Protein AF-A0A226D6B5-F1 (afdb_monomer_lite)

Foldseek 3Di:
DDDDPVNVVVVVVVVVVVVPPDPDDDPPCCVVVVVVCVVVVVVVVVVVVVVVVVVLVVLLVVLLVVLVVCLCCVCVVPVVDVLSVVVVVCVVVVDDDDPVVVVVSVVVSVVVSVVSNVVSNVVSCVLVVLVVLLVVLVVVVVVVLPDDQPSVVVNVCSLVVNLVVLVVVLVVLVVVLVVCVVPDDPVCSVVSVVVSVVSVVVSVVVVVVVVVSVVVVVVSVVVLVVVLVVDPPVPVSVVRVVNNPPPPPPPPPPPDDDDDDDDDD

Secondary structure (DSSP, 8-state):
----HHHHHHHHHHHHHHHTS--------HHHHHHHHHHHHHHHHHHHHHHHHHHHHHHHHHHHHHHHHHIIIIIIIT--SHHHHHHHHHHHTT----HHHHHHHHHHHHHHHHHHHHHHHHHHHHHHHHHHHHHHHHHHHHH-TTS-SSHHHHHHHHHHHHHHHHHHHHHHHHHHHHHTTTTS-TTTTTHHHHHHHHHHHHHHHHHHHHHHHHHHHHHHHHHHHHHHHH-S-HHHHHHHHHHTS--------------------

Organism: Folsomia candida (NCBI:txid158441)

Structure (mmCIF, N/CA/C/O backbone):
data_AF-A0A226D6B5-F1
#
_entry.id   AF-A0A226D6B5-F1
#
loop_
_atom_site.group_PDB
_atom_site.id
_atom_site.type_symbol
_atom_site.label_atom_id
_atom_site.label_alt_id
_atom_site.label_comp_id
_atom_site.label_asym_id
_atom_site.label_entity_id
_atom_site.label_seq_id
_atom_site.pdbx_PDB_ins_code
_atom_site.Cartn_x
_atom_site.Cartn_y
_atom_site.Cartn_z
_atom_site.occupancy
_atom_site.B_iso_or_equiv
_atom_site.auth_seq_id
_atom_site.auth_comp_id
_atom_site.auth_asym_id
_atom_site.auth_atom_id
_atom_site.pdbx_PDB_model_num
ATOM 1 N N . MET A 1 1 ? 28.171 37.855 -28.791 1.00 45.25 1 MET A N 1
ATOM 2 C CA . MET A 1 1 ? 28.821 36.546 -28.560 1.00 45.25 1 MET A CA 1
ATOM 3 C C . MET A 1 1 ? 29.666 36.237 -29.780 1.00 45.25 1 MET A C 1
ATOM 5 O O . MET A 1 1 ? 29.113 36.121 -30.864 1.00 45.25 1 MET A O 1
ATOM 9 N N . VAL A 1 2 ? 30.991 36.227 -29.630 1.00 53.06 2 VAL A N 1
ATOM 10 C CA . VAL A 1 2 ? 31.923 35.984 -30.740 1.00 53.06 2 VAL A CA 1
ATOM 11 C C . VAL A 1 2 ? 32.105 34.475 -30.868 1.00 53.06 2 VAL A C 1
ATOM 13 O O . VAL A 1 2 ? 32.608 33.835 -29.947 1.00 53.06 2 VAL A O 1
ATOM 16 N N . VAL A 1 3 ? 31.633 33.902 -31.974 1.00 57.44 3 VAL A N 1
ATOM 17 C CA . VAL A 1 3 ? 31.801 32.476 -32.278 1.00 57.44 3 VAL A CA 1
ATOM 18 C C . VAL A 1 3 ? 33.263 32.247 -32.648 1.00 57.44 3 VAL A C 1
ATOM 20 O O . VAL A 1 3 ? 33.768 32.852 -33.592 1.00 57.44 3 VAL A O 1
ATOM 23 N N . THR A 1 4 ? 33.965 31.416 -31.880 1.00 77.31 4 THR A N 1
ATOM 24 C CA . THR A 1 4 ? 35.391 31.161 -32.099 1.00 77.31 4 THR A CA 1
ATOM 25 C C . THR A 1 4 ? 35.608 30.207 -33.281 1.00 77.31 4 THR A C 1
ATOM 27 O O . THR A 1 4 ? 34.785 29.317 -33.515 1.00 77.31 4 THR A O 1
ATOM 30 N N . PRO A 1 5 ? 36.736 30.318 -34.009 1.00 74.69 5 PRO A N 1
ATOM 31 C CA . PRO A 1 5 ? 37.072 29.423 -35.127 1.00 74.69 5 PRO A CA 1
ATOM 32 C C . PRO A 1 5 ? 37.088 27.932 -34.745 1.00 74.69 5 PRO A C 1
ATOM 34 O O . PRO A 1 5 ? 36.862 27.062 -35.582 1.00 74.69 5 PRO A O 1
ATOM 37 N N . LEU A 1 6 ? 37.314 27.628 -33.462 1.00 73.00 6 LEU A N 1
ATOM 38 C CA . LEU A 1 6 ? 37.275 26.270 -32.919 1.00 73.00 6 LEU A CA 1
ATOM 39 C C . LEU A 1 6 ? 35.861 25.660 -32.950 1.00 73.00 6 LEU A C 1
ATOM 41 O O . LEU A 1 6 ? 35.712 24.453 -33.117 1.00 73.00 6 LEU A O 1
ATOM 45 N N . MET A 1 7 ? 34.830 26.496 -32.811 1.00 78.69 7 MET A N 1
ATOM 46 C CA . MET A 1 7 ? 33.431 26.071 -32.789 1.00 78.69 7 MET A CA 1
ATOM 47 C C . MET A 1 7 ? 32.933 25.710 -34.194 1.00 78.69 7 MET A C 1
ATOM 49 O O . MET A 1 7 ? 32.249 24.709 -34.365 1.00 78.69 7 MET A O 1
ATOM 53 N N . TRP A 1 8 ? 33.355 26.463 -35.214 1.00 79.00 8 TRP A N 1
ATOM 54 C CA . TRP A 1 8 ? 33.089 26.122 -36.616 1.00 79.00 8 TRP A CA 1
ATOM 55 C C . TRP A 1 8 ? 33.749 24.802 -37.011 1.00 79.00 8 TRP A C 1
ATOM 57 O O . TRP A 1 8 ? 33.103 23.935 -37.591 1.00 79.00 8 TRP A O 1
ATOM 67 N N . LYS A 1 9 ? 34.994 24.583 -36.574 1.00 80.25 9 LYS A N 1
ATOM 68 C CA . LYS A 1 9 ? 35.711 23.335 -36.850 1.00 80.25 9 LYS A CA 1
ATOM 69 C C . LYS A 1 9 ? 35.081 22.111 -36.171 1.00 80.25 9 LYS A C 1
ATOM 71 O O . LYS A 1 9 ? 35.199 21.011 -36.702 1.00 80.25 9 LYS A O 1
ATOM 76 N N . SER A 1 10 ? 34.399 22.274 -35.030 1.00 71.00 10 SER A N 1
ATOM 77 C CA . SER A 1 10 ? 33.640 21.173 -34.416 1.00 71.00 10 SER A CA 1
ATOM 78 C C . SER A 1 10 ? 32.307 20.918 -35.126 1.00 71.00 10 SER A C 1
ATOM 80 O O . SER A 1 10 ? 31.884 19.767 -35.221 1.00 71.00 10 SER A O 1
ATOM 82 N N . MET A 1 11 ? 31.685 21.961 -35.680 1.00 74.44 11 MET A N 1
ATOM 83 C CA . MET A 1 11 ? 30.440 21.859 -36.442 1.00 74.44 11 MET A CA 1
ATOM 84 C C . MET A 1 11 ? 30.660 21.186 -37.807 1.00 74.44 11 MET A C 1
ATOM 86 O O . MET A 1 11 ? 29.874 20.323 -38.201 1.00 74.44 11 MET A O 1
ATOM 90 N N . ASP A 1 12 ? 31.778 21.478 -38.475 1.00 79.56 12 ASP A N 1
ATOM 91 C CA . ASP A 1 12 ? 32.185 20.801 -39.715 1.00 79.56 12 ASP A CA 1
ATOM 92 C C . ASP A 1 12 ? 32.585 19.338 -39.472 1.00 79.56 12 ASP A C 1
ATOM 94 O O . ASP A 1 12 ? 32.293 18.464 -40.292 1.00 79.56 12 ASP A O 1
ATOM 98 N N . LEU A 1 13 ? 33.198 19.038 -38.317 1.00 75.38 13 LEU A N 1
ATOM 99 C CA . LEU A 1 13 ? 33.452 17.653 -37.910 1.00 75.38 13 LEU A CA 1
ATOM 100 C C . LEU A 1 13 ? 32.146 16.903 -37.645 1.00 75.38 13 LEU A C 1
ATOM 102 O O . LEU A 1 13 ? 32.021 15.751 -38.054 1.00 75.38 13 LEU A O 1
ATOM 106 N N . LEU A 1 14 ? 31.168 17.546 -36.996 1.00 68.62 14 LEU A N 1
ATOM 107 C CA . LEU A 1 14 ? 29.844 16.958 -36.800 1.00 68.62 14 LEU A CA 1
ATOM 108 C C . LEU A 1 14 ? 29.223 16.622 -38.158 1.00 68.62 14 LEU A C 1
ATOM 110 O O . LEU A 1 14 ? 28.823 15.484 -38.375 1.00 68.62 14 LEU A O 1
ATOM 114 N N . THR A 1 15 ? 29.216 17.579 -39.085 1.00 71.44 15 THR A N 1
ATOM 115 C CA . THR A 1 15 ? 28.555 17.450 -40.392 1.00 71.44 15 THR A CA 1
ATOM 116 C C . THR A 1 15 ? 29.171 16.328 -41.238 1.00 71.44 15 THR A C 1
ATOM 118 O O . THR A 1 15 ? 28.437 15.489 -41.755 1.00 71.44 15 THR A O 1
ATOM 121 N N . ASN A 1 16 ? 30.505 16.208 -41.263 1.00 67.12 16 ASN A N 1
ATOM 122 C CA . ASN A 1 16 ? 31.195 15.088 -41.922 1.00 67.12 16 ASN A CA 1
ATOM 123 C C . ASN A 1 16 ? 30.968 13.732 -41.231 1.00 67.12 16 ASN A C 1
ATOM 125 O O . ASN A 1 16 ? 30.987 12.691 -41.883 1.00 67.12 16 ASN A O 1
ATOM 129 N N . THR A 1 17 ? 30.731 13.719 -39.916 1.00 57.56 17 THR A N 1
ATOM 130 C CA . THR A 1 17 ? 30.427 12.473 -39.192 1.00 57.56 17 THR A CA 1
ATOM 131 C C . THR A 1 17 ? 28.997 11.997 -39.480 1.00 57.56 17 THR A C 1
ATOM 133 O O . THR A 1 17 ? 28.750 10.794 -39.486 1.00 57.56 17 THR A O 1
ATOM 136 N N . TYR A 1 18 ? 28.064 12.911 -39.778 1.00 54.94 18 TYR A N 1
ATOM 137 C CA . TYR A 1 18 ? 26.689 12.562 -40.161 1.00 54.94 18 TYR A CA 1
ATOM 138 C C . TYR A 1 18 ? 26.569 12.027 -41.596 1.00 54.94 18 TYR A C 1
ATOM 140 O O . TYR A 1 18 ? 25.691 11.203 -41.840 1.00 54.94 18 TYR A O 1
ATOM 148 N N . GLU A 1 19 ? 27.450 12.402 -42.531 1.00 54.16 19 GLU A N 1
ATOM 149 C CA . GLU A 1 19 ? 27.438 11.827 -43.892 1.00 54.16 19 GLU A CA 1
ATOM 150 C C . GLU A 1 19 ? 27.885 10.356 -43.939 1.00 54.16 19 GLU A C 1
ATOM 152 O O . GLU A 1 19 ? 27.496 9.617 -44.843 1.00 54.16 19 GLU A O 1
ATOM 157 N N . LEU A 1 20 ? 28.630 9.901 -42.926 1.00 50.50 20 LEU A N 1
ATOM 158 C CA . LEU A 1 20 ? 29.013 8.497 -42.739 1.00 50.50 20 LEU A CA 1
ATOM 159 C C . LEU A 1 20 ? 27.955 7.673 -41.986 1.00 50.50 20 LEU A C 1
ATOM 161 O O . LEU A 1 20 ? 28.097 6.455 -41.853 1.00 50.50 20 LEU A O 1
ATOM 165 N N . ILE A 1 21 ? 26.857 8.293 -41.541 1.00 46.31 21 ILE A N 1
ATOM 166 C CA . ILE A 1 21 ? 25.712 7.576 -40.975 1.00 46.31 21 ILE A CA 1
ATOM 167 C C . ILE A 1 21 ? 24.864 7.022 -42.132 1.00 46.31 21 ILE A C 1
ATOM 169 O O . ILE A 1 21 ? 23.877 7.599 -42.574 1.00 46.31 21 ILE A O 1
ATOM 173 N N . TRP A 1 22 ? 25.304 5.854 -42.603 1.00 46.62 22 TRP A N 1
ATOM 174 C CA . TRP A 1 22 ? 24.510 4.777 -43.200 1.00 46.62 22 TRP A CA 1
ATOM 175 C C . TRP A 1 22 ? 23.575 5.134 -44.371 1.00 46.62 22 TRP A C 1
ATOM 177 O O . TRP A 1 22 ? 22.367 5.319 -44.216 1.00 46.62 22 TRP A O 1
ATOM 187 N N . ARG A 1 23 ? 24.109 5.019 -45.594 1.00 41.84 23 ARG A N 1
ATOM 188 C CA . ARG A 1 23 ? 23.327 4.625 -46.779 1.00 41.84 23 ARG A CA 1
ATOM 189 C C . ARG A 1 23 ? 23.509 3.115 -47.029 1.00 41.84 23 ARG A C 1
ATOM 191 O O . ARG A 1 23 ? 24.489 2.696 -47.623 1.00 41.84 23 ARG A O 1
ATOM 198 N N . ASN A 1 24 ? 22.563 2.353 -46.478 1.00 51.78 24 ASN A N 1
ATOM 199 C CA . ASN A 1 24 ? 22.230 0.912 -46.563 1.00 51.78 24 ASN A CA 1
ATOM 200 C C . ASN A 1 24 ? 22.755 0.106 -47.793 1.00 51.78 24 ASN A C 1
ATOM 202 O O . ASN A 1 24 ? 22.848 0.689 -48.874 1.00 51.78 24 ASN A O 1
ATOM 206 N N . PRO A 1 25 ? 22.968 -1.237 -47.709 1.00 53.56 25 PRO A N 1
ATOM 207 C CA . PRO A 1 25 ? 21.841 -2.155 -47.960 1.00 53.56 25 PRO A CA 1
ATOM 208 C C . PRO A 1 25 ? 21.912 -3.540 -47.268 1.00 53.56 25 PRO A C 1
ATOM 210 O O . PRO A 1 25 ? 22.806 -4.349 -47.509 1.00 53.56 25 PRO A O 1
ATOM 213 N N . LEU A 1 26 ? 20.856 -3.902 -46.542 1.00 42.69 26 LEU A N 1
ATOM 214 C CA . LEU A 1 26 ? 20.326 -5.267 -46.588 1.00 42.69 26 LEU A CA 1
ATOM 215 C C . LEU A 1 26 ? 18.816 -5.140 -46.800 1.00 42.69 26 LEU A C 1
ATOM 217 O O . LEU A 1 26 ? 18.118 -4.616 -45.934 1.00 42.69 26 LEU A O 1
ATOM 221 N N . GLU A 1 27 ? 18.315 -5.592 -47.951 1.00 46.41 27 GLU A N 1
ATOM 222 C CA . GLU A 1 27 ? 16.885 -5.662 -48.296 1.00 46.41 27 GLU A CA 1
ATOM 223 C C . GLU A 1 27 ? 16.143 -6.736 -47.478 1.00 46.41 27 GLU A C 1
ATOM 225 O O . GLU A 1 27 ? 15.312 -7.491 -47.980 1.00 46.41 27 GLU A O 1
ATOM 230 N N . TRP A 1 28 ? 16.385 -6.802 -46.171 1.00 49.75 28 TRP A N 1
ATOM 231 C CA . TRP A 1 28 ? 15.248 -7.085 -45.320 1.00 49.75 28 TRP A CA 1
ATOM 232 C C . TRP A 1 28 ? 14.369 -5.850 -45.382 1.00 49.75 28 TRP A C 1
ATOM 234 O O . TRP A 1 28 ? 14.836 -4.741 -45.142 1.00 49.75 28 TRP A O 1
ATOM 244 N N . ASP A 1 29 ? 13.090 -6.026 -45.689 1.00 54.44 29 ASP A N 1
ATOM 245 C CA . ASP A 1 29 ? 12.086 -4.983 -45.511 1.00 54.44 29 ASP A CA 1
ATOM 246 C C . ASP A 1 29 ? 11.871 -4.767 -43.997 1.00 54.44 29 ASP A C 1
ATOM 248 O O . ASP A 1 29 ? 10.818 -5.070 -43.425 1.00 54.44 29 ASP A O 1
ATOM 252 N N . VAL A 1 30 ? 12.933 -4.309 -43.318 1.00 59.25 30 VAL A N 1
ATOM 253 C CA . VAL A 1 30 ? 12.979 -3.970 -41.896 1.00 59.25 30 VAL A CA 1
ATOM 254 C C . VAL A 1 30 ? 11.860 -3.001 -41.593 1.00 59.25 30 VAL A C 1
ATOM 256 O O . VAL A 1 30 ? 11.217 -3.159 -40.572 1.00 59.25 30 VAL A O 1
ATOM 259 N N . THR A 1 31 ? 11.506 -2.116 -42.526 1.00 70.19 31 THR A N 1
ATOM 260 C CA . THR A 1 31 ? 10.393 -1.182 -42.349 1.00 70.19 31 THR A CA 1
ATOM 261 C C . THR A 1 31 ? 9.046 -1.891 -42.185 1.00 70.19 31 THR A C 1
ATOM 263 O O . THR A 1 31 ? 8.209 -1.469 -41.382 1.00 70.19 31 THR A O 1
ATOM 266 N N . LYS A 1 32 ? 8.816 -3.002 -42.895 1.00 73.12 32 LYS A N 1
ATOM 267 C CA . LYS A 1 32 ? 7.569 -3.777 -42.822 1.00 73.12 32 LYS A CA 1
ATOM 268 C C . LYS A 1 32 ? 7.532 -4.687 -41.597 1.00 73.12 32 LYS A C 1
ATOM 270 O O . LYS A 1 32 ? 6.466 -4.835 -40.990 1.00 73.12 32 LYS A O 1
ATOM 275 N N . LEU A 1 33 ? 8.672 -5.256 -41.199 1.00 63.72 33 LEU A N 1
ATOM 276 C CA . LEU A 1 33 ? 8.787 -6.046 -39.969 1.00 63.72 33 LEU A CA 1
ATOM 277 C C . LEU A 1 33 ? 8.707 -5.154 -38.722 1.00 63.72 33 LEU A C 1
ATOM 279 O O . LEU A 1 33 ? 7.963 -5.466 -37.799 1.00 63.72 33 LEU A O 1
ATOM 283 N N . GLU A 1 34 ? 9.385 -4.012 -38.735 1.00 73.38 34 GLU A N 1
ATOM 284 C CA . GLU A 1 34 ? 9.366 -2.987 -37.693 1.00 73.38 34 GLU A CA 1
ATOM 285 C C . GLU A 1 34 ? 7.969 -2.387 -37.551 1.00 73.38 34 GLU A C 1
ATOM 287 O O . GLU A 1 34 ? 7.468 -2.294 -36.438 1.00 73.38 34 GLU A O 1
ATOM 292 N N . LYS A 1 35 ? 7.252 -2.107 -38.650 1.00 77.62 35 LYS A N 1
ATOM 293 C CA . LYS A 1 35 ? 5.838 -1.695 -38.573 1.00 77.62 35 LYS A CA 1
ATOM 294 C C . LYS A 1 35 ? 4.946 -2.761 -37.940 1.00 77.62 35 LYS A C 1
ATOM 296 O O . LYS A 1 35 ? 4.092 -2.415 -37.125 1.00 77.62 35 LYS A O 1
ATOM 301 N N . LYS A 1 36 ? 5.110 -4.043 -38.289 1.00 74.19 36 LYS A N 1
ATOM 302 C CA . LYS A 1 36 ? 4.307 -5.130 -37.693 1.00 74.19 36 LYS A CA 1
ATOM 303 C C . LYS A 1 36 ? 4.647 -5.349 -36.219 1.00 74.19 36 LYS A C 1
ATOM 305 O O . LYS A 1 36 ? 3.732 -5.490 -35.409 1.00 74.19 36 LYS A O 1
ATOM 310 N N . LEU A 1 37 ? 5.932 -5.330 -35.873 1.00 68.81 37 LEU A N 1
ATOM 311 C CA . LEU A 1 37 ? 6.412 -5.510 -34.506 1.00 68.81 37 LEU A CA 1
ATOM 312 C C . LEU A 1 37 ? 6.035 -4.312 -33.627 1.00 68.81 37 LEU A C 1
ATOM 314 O O . LEU A 1 37 ? 5.523 -4.514 -32.530 1.00 68.81 37 LEU A O 1
ATOM 318 N N . ASN A 1 38 ? 6.169 -3.084 -34.137 1.00 75.69 38 ASN A N 1
ATOM 319 C CA . ASN A 1 38 ? 5.726 -1.871 -33.452 1.00 75.69 38 ASN A CA 1
ATOM 320 C C . ASN A 1 38 ? 4.216 -1.876 -33.256 1.00 75.69 38 ASN A C 1
ATOM 322 O O . ASN A 1 38 ? 3.757 -1.545 -32.172 1.00 75.69 38 ASN A O 1
ATOM 326 N N . LYS A 1 39 ? 3.423 -2.304 -34.246 1.00 75.44 39 LYS A N 1
ATOM 327 C CA . LYS A 1 39 ? 1.963 -2.348 -34.094 1.00 75.44 39 LYS A CA 1
ATOM 328 C C . LYS A 1 39 ? 1.521 -3.383 -33.051 1.00 75.44 39 LYS A C 1
ATOM 330 O O . LYS A 1 39 ? 0.667 -3.069 -32.228 1.00 75.44 39 LYS A O 1
ATOM 335 N N . ALA A 1 40 ? 2.121 -4.576 -33.043 1.00 66.00 40 ALA A N 1
ATOM 336 C CA . ALA A 1 40 ? 1.829 -5.611 -32.046 1.00 66.00 40 ALA A CA 1
ATOM 337 C C . ALA A 1 40 ? 2.306 -5.215 -30.635 1.00 66.00 40 ALA A C 1
ATOM 339 O O . ALA A 1 40 ? 1.558 -5.348 -29.668 1.00 66.00 40 ALA A O 1
ATOM 340 N N . SER A 1 41 ? 3.514 -4.653 -30.530 1.00 68.06 41 SER A N 1
ATOM 341 C CA . SER A 1 41 ? 4.077 -4.137 -29.278 1.00 68.06 41 SER A CA 1
ATOM 342 C C . SER A 1 41 ? 3.238 -2.991 -28.706 1.00 68.06 41 SER A C 1
ATOM 344 O O . SER A 1 41 ? 2.911 -3.001 -27.522 1.00 68.06 41 SER A O 1
ATOM 346 N N . GLN A 1 42 ? 2.824 -2.036 -29.545 1.00 69.12 42 GLN A N 1
ATOM 347 C CA . GLN A 1 42 ? 1.989 -0.903 -29.137 1.00 69.12 42 GLN A CA 1
ATOM 348 C C . GLN A 1 42 ? 0.622 -1.363 -28.618 1.00 69.12 42 GLN A C 1
ATOM 350 O O . GLN A 1 42 ? 0.188 -0.880 -27.574 1.00 69.12 42 GLN A O 1
ATOM 355 N N . LEU A 1 43 ? -0.018 -2.329 -29.288 1.00 69.56 43 LEU A N 1
ATOM 356 C CA . LEU A 1 43 ? -1.325 -2.855 -28.878 1.00 69.56 43 LEU A CA 1
ATOM 357 C C . LEU A 1 43 ? -1.248 -3.614 -27.542 1.00 69.56 43 LEU A C 1
ATOM 359 O O . LEU A 1 43 ? -2.091 -3.444 -26.664 1.00 69.56 43 LEU A O 1
ATOM 363 N N . GLN A 1 44 ? -0.201 -4.419 -27.351 1.00 67.69 44 GLN A N 1
ATOM 364 C CA . GLN A 1 44 ? 0.023 -5.122 -26.086 1.00 67.69 44 GLN A CA 1
ATOM 365 C C . GLN A 1 44 ? 0.351 -4.141 -24.946 1.00 67.69 44 GLN A C 1
ATOM 367 O O . GLN A 1 44 ? -0.100 -4.317 -23.812 1.00 67.69 44 GLN A O 1
ATOM 372 N N . LYS A 1 45 ? 1.093 -3.069 -25.250 1.00 66.06 45 LYS A N 1
ATOM 373 C CA . LYS A 1 45 ? 1.481 -2.025 -24.291 1.00 66.06 45 LYS A CA 1
ATOM 374 C C . LYS A 1 45 ? 0.329 -1.086 -23.919 1.00 66.06 45 LYS A C 1
ATOM 376 O O . LYS A 1 45 ? 0.379 -0.499 -22.836 1.00 66.06 45 LYS A O 1
ATOM 381 N N . SER A 1 46 ? -0.679 -0.901 -24.777 1.00 72.75 46 SER A N 1
ATOM 382 C CA . SER A 1 46 ? -1.878 -0.129 -24.416 1.00 72.75 46 SER A CA 1
ATOM 383 C C . SER A 1 46 ? -2.765 -0.921 -23.457 1.00 72.75 46 SER A C 1
ATOM 385 O O . SER A 1 46 ? -3.050 -0.429 -22.371 1.00 72.75 46 SER A O 1
ATOM 387 N N . ASN A 1 47 ? -3.071 -2.186 -23.766 1.00 74.00 47 ASN A N 1
ATOM 388 C CA . ASN A 1 47 ? -3.943 -3.003 -22.911 1.00 74.00 47 ASN A CA 1
ATOM 389 C C . ASN A 1 47 ? -3.364 -3.239 -21.507 1.00 74.00 47 ASN A C 1
ATOM 391 O O . ASN A 1 47 ? -4.085 -3.144 -20.518 1.00 74.00 47 ASN A O 1
ATOM 395 N N . MET A 1 48 ? -2.059 -3.508 -21.390 1.00 68.88 48 MET A N 1
ATOM 396 C CA . MET A 1 48 ? -1.411 -3.675 -20.078 1.00 68.88 48 MET A CA 1
ATOM 397 C C . MET A 1 48 ? -1.450 -2.393 -19.232 1.00 68.88 48 MET A C 1
ATOM 399 O O . MET A 1 48 ? -1.558 -2.465 -18.008 1.00 68.88 48 MET A O 1
ATOM 403 N N . ARG A 1 49 ? -1.373 -1.217 -19.869 1.00 69.69 49 ARG A N 1
ATOM 404 C CA . ARG A 1 49 ? -1.446 0.074 -19.169 1.00 69.69 49 ARG A CA 1
ATOM 405 C C . ARG A 1 49 ? -2.793 0.296 -18.525 1.00 69.69 49 ARG A C 1
ATOM 407 O O . ARG A 1 49 ? -2.845 0.671 -17.356 1.00 69.69 49 ARG A O 1
ATOM 414 N N . ASP A 1 50 ? -3.845 0.028 -19.284 1.00 81.06 50 ASP A N 1
ATOM 415 C CA . ASP A 1 50 ? -5.207 0.251 -18.825 1.00 81.06 50 ASP A CA 1
ATOM 416 C C . ASP A 1 50 ? -5.540 -0.683 -17.659 1.00 81.06 50 ASP A C 1
ATOM 418 O O . ASP A 1 50 ? -6.123 -0.245 -16.672 1.00 81.06 50 ASP A O 1
ATOM 422 N N . VAL A 1 51 ? -5.071 -1.936 -17.699 1.00 76.44 51 VAL A N 1
ATOM 423 C CA . VAL A 1 51 ? -5.271 -2.898 -16.603 1.00 76.44 51 VAL A CA 1
ATOM 424 C C . VAL A 1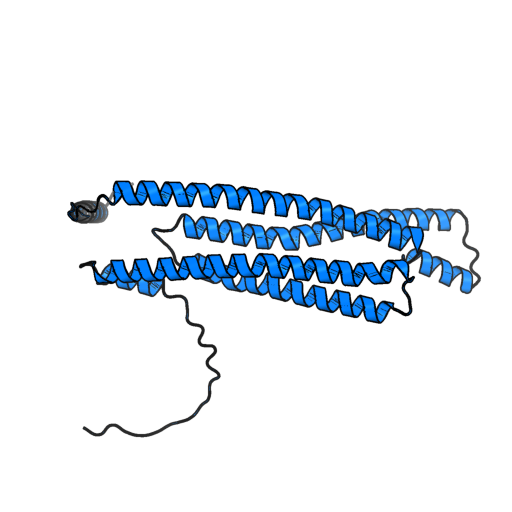 51 ? -4.530 -2.477 -15.332 1.00 76.44 51 VAL A C 1
ATOM 426 O O . VAL A 1 51 ? -5.121 -2.488 -14.255 1.00 76.44 51 VAL A O 1
ATOM 429 N N . ILE A 1 52 ? -3.259 -2.075 -15.426 1.00 75.19 52 ILE A N 1
ATOM 430 C CA . ILE A 1 52 ? -2.486 -1.652 -14.245 1.00 75.19 52 ILE A CA 1
ATOM 431 C C . ILE A 1 52 ? -3.068 -0.366 -13.647 1.00 75.19 52 ILE A C 1
ATOM 433 O O . ILE A 1 52 ? -3.218 -0.273 -12.428 1.00 75.19 52 ILE A O 1
ATOM 437 N N . GLY A 1 53 ? -3.438 0.601 -14.491 1.00 80.94 53 GLY A N 1
ATOM 438 C CA . GLY A 1 53 ? -4.103 1.828 -14.055 1.00 80.94 53 GLY A CA 1
ATOM 439 C C . GLY A 1 53 ? -5.439 1.544 -13.367 1.00 80.94 53 GLY A C 1
ATOM 440 O O . GLY A 1 53 ? -5.705 2.097 -12.300 1.00 80.94 53 GLY A O 1
ATOM 441 N N . LEU A 1 54 ? -6.237 0.624 -13.918 1.00 83.19 54 LEU A N 1
ATOM 442 C CA . LEU A 1 54 ? -7.493 0.176 -13.317 1.00 83.19 54 LEU A CA 1
ATOM 443 C C . LEU A 1 54 ? -7.262 -0.482 -11.950 1.00 83.19 54 LEU A C 1
ATOM 445 O O . LEU A 1 54 ? -7.955 -0.143 -10.993 1.00 83.19 54 LEU A O 1
ATOM 449 N N . ILE A 1 55 ? -6.273 -1.377 -11.837 1.00 79.75 55 ILE A N 1
ATOM 450 C CA . ILE A 1 55 ? -5.935 -2.052 -10.575 1.00 79.75 55 ILE A CA 1
ATOM 451 C C . ILE A 1 55 ? -5.495 -1.028 -9.524 1.00 79.75 55 ILE A C 1
ATOM 453 O O . ILE A 1 55 ? -6.023 -1.035 -8.414 1.00 79.75 55 ILE A O 1
ATOM 457 N N . LEU A 1 56 ? -4.582 -0.112 -9.860 1.00 76.38 56 LEU A N 1
ATOM 458 C CA . LEU A 1 56 ? -4.118 0.930 -8.934 1.00 76.38 56 LEU A CA 1
ATOM 459 C C . LEU A 1 56 ? -5.261 1.839 -8.471 1.00 76.38 56 LEU A C 1
ATOM 461 O O . LEU A 1 56 ? -5.356 2.166 -7.285 1.00 76.38 56 LEU A O 1
ATOM 465 N N . ASN A 1 57 ? -6.156 2.203 -9.390 1.00 84.69 57 ASN A N 1
ATOM 466 C CA . ASN A 1 57 ? -7.311 3.035 -9.078 1.00 84.69 57 ASN A CA 1
ATOM 467 C C . ASN A 1 57 ? -8.370 2.291 -8.250 1.00 84.69 57 ASN A C 1
ATOM 469 O O . ASN A 1 57 ? -9.116 2.928 -7.517 1.00 84.69 57 ASN A O 1
ATOM 473 N N . LEU A 1 58 ? -8.421 0.957 -8.325 1.00 83.88 58 LEU A N 1
ATOM 474 C CA . LEU A 1 58 ? -9.304 0.121 -7.509 1.00 83.88 58 LEU A CA 1
ATOM 475 C C . LEU A 1 58 ? -8.734 -0.133 -6.103 1.00 83.88 58 LEU A C 1
ATOM 477 O O . LEU A 1 58 ? -9.480 -0.144 -5.126 1.00 83.88 58 LEU A O 1
ATOM 481 N N . VAL A 1 59 ? -7.413 -0.297 -5.979 1.00 80.31 59 VAL A N 1
ATOM 482 C CA . VAL A 1 59 ? -6.731 -0.565 -4.698 1.00 80.31 59 VAL A CA 1
ATOM 483 C C . VAL A 1 59 ? -6.906 0.588 -3.705 1.00 80.31 59 VAL A C 1
ATOM 485 O O . VAL A 1 59 ? -7.112 0.346 -2.516 1.00 80.31 59 VAL A O 1
ATOM 488 N N . SER A 1 60 ? -6.861 1.840 -4.170 1.00 81.94 60 SER A N 1
ATOM 489 C CA . SER A 1 60 ? -6.972 3.017 -3.297 1.00 81.94 60 SER A CA 1
ATOM 490 C C . SER A 1 60 ? -8.327 3.145 -2.565 1.00 81.94 60 SER A C 1
ATOM 492 O O . SER A 1 60 ? -8.325 3.210 -1.331 1.00 81.94 60 SER A O 1
ATOM 494 N N . PRO A 1 61 ? -9.494 3.121 -3.243 1.00 82.88 61 PRO A N 1
ATOM 495 C CA . PRO A 1 61 ? -10.791 3.153 -2.570 1.00 82.88 61 PRO A CA 1
ATOM 496 C C . PRO A 1 61 ? -11.043 1.888 -1.748 1.00 82.88 61 PRO A C 1
ATOM 498 O O . PRO A 1 61 ? -11.653 1.979 -0.684 1.00 82.88 61 PRO A O 1
ATOM 501 N N . LEU A 1 62 ? -10.532 0.729 -2.180 1.00 82.69 62 LEU A N 1
ATOM 502 C CA . LEU A 1 62 ? -10.647 -0.513 -1.418 1.00 82.69 62 LEU A CA 1
ATOM 503 C C . LEU A 1 62 ? -9.914 -0.408 -0.071 1.00 82.69 62 LEU A C 1
ATOM 505 O O . LEU A 1 62 ? -10.474 -0.782 0.956 1.00 82.69 62 LEU A O 1
ATOM 509 N N . ALA A 1 63 ? -8.708 0.168 -0.044 1.00 80.69 63 ALA A N 1
ATOM 510 C CA . ALA A 1 63 ? -7.970 0.419 1.196 1.00 80.69 63 ALA A CA 1
ATOM 511 C C . ALA A 1 63 ? -8.724 1.375 2.141 1.00 80.69 63 ALA A C 1
ATOM 513 O O . ALA A 1 63 ? -8.768 1.142 3.351 1.00 80.69 63 ALA A O 1
ATOM 514 N N . GLY A 1 64 ? -9.361 2.417 1.596 1.00 83.38 64 GLY A N 1
ATOM 515 C CA . GLY A 1 64 ? -10.223 3.318 2.367 1.00 83.38 64 GLY A CA 1
ATOM 516 C C . GLY A 1 64 ? -11.453 2.609 2.940 1.00 83.38 64 GLY A C 1
ATOM 517 O O . GLY A 1 64 ? -11.762 2.761 4.122 1.00 83.38 64 GLY A O 1
ATOM 518 N N . PHE A 1 65 ? -12.114 1.779 2.130 1.00 83.69 65 PHE A N 1
ATOM 519 C CA . PHE A 1 65 ? -13.254 0.973 2.561 1.00 83.69 65 PHE A CA 1
ATOM 520 C C . PHE A 1 65 ? -12.867 -0.015 3.667 1.00 83.69 65 PHE A C 1
ATOM 522 O O . PHE A 1 65 ? -13.565 -0.103 4.675 1.00 83.69 65 PHE A O 1
ATOM 529 N N . PHE A 1 66 ? -11.724 -0.695 3.533 1.00 82.00 66 PHE A N 1
ATOM 530 C CA . PHE A 1 66 ? -11.201 -1.569 4.581 1.00 82.00 66 PHE A CA 1
ATOM 531 C C . PHE A 1 66 ? -10.956 -0.805 5.882 1.00 82.00 66 PHE A C 1
ATOM 533 O O . PHE A 1 66 ? -11.369 -1.274 6.937 1.00 82.00 66 PHE A O 1
ATOM 540 N N . ALA A 1 67 ? -10.345 0.380 5.836 1.00 85.44 67 ALA A N 1
ATOM 541 C CA . ALA A 1 67 ? -10.105 1.172 7.041 1.00 85.44 67 ALA A CA 1
ATOM 542 C C . ALA A 1 67 ? -11.403 1.609 7.736 1.00 85.44 67 ALA A C 1
ATOM 544 O O . ALA A 1 67 ? -11.495 1.528 8.961 1.00 85.44 67 ALA A O 1
ATOM 545 N N . LEU A 1 68 ? -12.424 2.002 6.967 1.00 87.00 68 LEU A N 1
ATOM 546 C CA . LEU A 1 68 ? -13.753 2.304 7.507 1.00 87.00 68 LEU A CA 1
ATOM 547 C C . LEU A 1 68 ? -14.412 1.065 8.115 1.00 87.00 68 LEU A C 1
ATOM 549 O O . LEU A 1 68 ? -14.977 1.147 9.204 1.00 87.00 68 LEU A O 1
ATOM 553 N N . PHE A 1 69 ? -14.309 -0.084 7.447 1.00 84.25 69 PHE A N 1
ATOM 554 C CA . PHE A 1 69 ? -14.819 -1.352 7.956 1.00 84.25 69 PHE A CA 1
ATOM 555 C C . PHE A 1 69 ? -14.146 -1.735 9.280 1.00 84.25 69 PHE A C 1
ATOM 557 O O . PHE A 1 69 ? -14.835 -2.042 10.249 1.00 84.25 69 PHE A O 1
ATOM 564 N N . PHE A 1 70 ? -12.814 -1.647 9.353 1.00 82.25 70 PHE A N 1
ATOM 565 C CA . PHE A 1 70 ? -12.049 -1.889 10.578 1.00 82.25 70 PHE A CA 1
ATOM 566 C C . PHE A 1 70 ? -12.414 -0.910 11.694 1.00 82.25 70 PHE A C 1
ATOM 568 O O . PHE A 1 70 ? -12.504 -1.325 12.846 1.00 82.25 70 PHE A O 1
ATOM 575 N N . TYR A 1 71 ? -12.658 0.361 11.376 1.00 87.06 71 TYR A N 1
ATOM 576 C CA . TYR A 1 71 ? -13.109 1.340 12.359 1.00 87.06 71 TYR A CA 1
ATOM 577 C C . TYR A 1 71 ? -14.508 1.003 12.893 1.00 87.06 71 TYR A C 1
ATOM 579 O O . TYR A 1 71 ? -14.702 0.928 14.104 1.00 87.06 71 TYR A O 1
ATOM 587 N N . PHE A 1 72 ? -15.477 0.734 12.015 1.00 86.69 72 PHE A N 1
ATOM 588 C CA . PHE A 1 72 ? -16.838 0.397 12.439 1.00 86.69 72 PHE A CA 1
ATOM 589 C C . PHE A 1 72 ? -16.882 -0.911 13.233 1.00 86.69 72 PHE A C 1
ATOM 591 O O . PHE A 1 72 ? -17.404 -0.944 14.344 1.00 86.69 72 PHE A O 1
ATOM 598 N N . PHE A 1 73 ? -16.292 -1.986 12.718 1.00 83.44 73 PHE A N 1
ATOM 599 C CA . PHE A 1 73 ? -16.319 -3.263 13.426 1.00 83.44 73 PHE A CA 1
ATOM 600 C C . PHE A 1 73 ? -15.407 -3.270 14.656 1.00 83.44 73 PHE A C 1
ATOM 602 O O . PHE A 1 73 ? -15.805 -3.750 15.711 1.00 83.44 73 PHE A O 1
ATOM 609 N N . GLY A 1 74 ? -14.193 -2.731 14.558 1.00 81.38 74 GLY A N 1
ATOM 610 C CA . GLY A 1 74 ? -13.229 -2.738 15.658 1.00 81.38 74 GLY A CA 1
ATOM 611 C C . GLY A 1 74 ? -13.582 -1.753 16.769 1.00 81.38 74 GLY A C 1
ATOM 612 O O . GLY A 1 74 ? -13.662 -2.140 17.934 1.00 81.38 74 GLY A O 1
ATOM 613 N N . CYS A 1 75 ? -13.808 -0.483 16.431 1.00 83.25 75 CYS A N 1
ATOM 614 C CA . CYS A 1 75 ? -14.055 0.549 17.437 1.00 83.25 75 CYS A CA 1
ATOM 615 C C . CYS A 1 75 ? -15.512 0.550 17.907 1.00 83.25 75 CYS A C 1
ATOM 617 O O . CYS A 1 75 ? -15.749 0.528 19.109 1.00 83.25 75 CYS A O 1
ATOM 619 N N . LEU A 1 76 ? -16.496 0.544 16.996 1.00 84.06 76 LEU A N 1
ATOM 620 C CA . LEU A 1 76 ? -17.904 0.657 17.407 1.00 84.06 76 LEU A CA 1
ATOM 621 C C . LEU A 1 76 ? -18.480 -0.664 17.921 1.00 84.06 76 LEU A C 1
ATOM 623 O O . LEU A 1 76 ? -19.127 -0.664 18.965 1.00 84.06 76 LEU A O 1
ATOM 627 N N . SER A 1 77 ? -18.268 -1.781 17.219 1.00 83.50 77 SER A N 1
ATOM 628 C CA . SER A 1 77 ? -18.890 -3.050 17.634 1.00 83.50 77 SER A CA 1
ATOM 629 C C . SER A 1 77 ? -18.175 -3.722 18.802 1.00 83.50 77 SER A C 1
ATOM 631 O O . SER A 1 77 ? -18.820 -4.413 19.584 1.00 83.50 77 SER A O 1
ATOM 633 N N . LEU A 1 78 ? -16.858 -3.549 18.913 1.00 82.44 78 LEU A N 1
ATOM 634 C CA . LEU A 1 78 ? -16.040 -4.332 19.842 1.00 82.44 78 LEU A CA 1
ATOM 635 C C . LEU A 1 78 ? -15.383 -3.505 20.938 1.00 82.44 78 LEU A C 1
ATOM 637 O O . LEU A 1 78 ? -14.728 -4.085 21.800 1.00 82.44 78 LEU A O 1
ATOM 641 N N . GLN A 1 79 ? -15.552 -2.177 20.908 1.00 87.81 79 GLN A N 1
ATOM 642 C CA . GLN A 1 79 ? -15.011 -1.262 21.916 1.00 87.81 79 GLN A CA 1
ATOM 643 C C . GLN A 1 79 ? -13.500 -1.473 22.151 1.00 87.81 79 GLN A C 1
ATOM 645 O O . GLN A 1 79 ? -12.983 -1.297 23.251 1.00 87.81 79 GLN A O 1
ATOM 650 N N . LEU A 1 80 ? -12.772 -1.873 21.097 1.00 81.44 80 LEU A N 1
ATOM 651 C CA . LEU A 1 80 ? -11.319 -2.096 21.127 1.00 81.44 80 LEU A CA 1
ATOM 652 C C . LEU A 1 80 ? -10.523 -0.787 21.081 1.00 81.44 80 LEU A C 1
ATOM 654 O O . LEU A 1 80 ? -9.291 -0.813 21.043 1.00 81.44 80 LEU A O 1
ATOM 658 N N . ASP A 1 81 ? -11.199 0.357 21.054 1.00 88.50 81 ASP A N 1
ATOM 659 C CA . ASP A 1 81 ? -10.538 1.645 21.089 1.00 88.50 81 ASP A CA 1
ATOM 660 C C . ASP A 1 81 ? -9.900 1.904 22.468 1.00 88.50 81 ASP A C 1
ATOM 662 O O . ASP A 1 81 ? -10.451 1.536 23.511 1.00 88.50 81 ASP A O 1
ATOM 666 N N . PRO A 1 82 ? -8.734 2.574 22.502 1.00 87.69 82 PRO A N 1
ATOM 667 C CA . PRO A 1 82 ? -8.043 2.886 23.751 1.00 87.69 82 PRO A CA 1
ATOM 668 C C . PRO A 1 82 ? -8.888 3.758 24.688 1.00 87.69 82 PRO A C 1
ATOM 670 O O . PRO A 1 82 ? -8.642 3.762 25.890 1.00 87.69 82 PRO A O 1
ATOM 673 N N . TYR A 1 83 ? -9.889 4.475 24.166 1.00 92.50 83 TYR A N 1
ATOM 674 C CA . TYR A 1 83 ? -10.779 5.302 24.974 1.00 92.50 83 TYR A CA 1
ATOM 675 C C . TYR A 1 83 ? -11.836 4.478 25.709 1.00 92.50 83 TYR A C 1
ATOM 677 O O . TYR A 1 83 ? -12.056 4.726 26.886 1.00 92.50 83 TYR A O 1
ATOM 685 N N . SER A 1 84 ? -12.440 3.471 25.075 1.00 90.38 84 SER A N 1
ATOM 686 C CA . SER A 1 84 ? -13.300 2.490 25.755 1.00 90.38 84 SER A CA 1
ATOM 687 C C . SER A 1 84 ? -12.545 1.728 26.841 1.00 90.38 84 SER A C 1
ATOM 689 O O . SER A 1 84 ? -13.066 1.551 27.938 1.00 90.38 84 SER A O 1
ATOM 691 N N . GLN A 1 85 ? -11.289 1.349 26.587 1.00 90.75 85 GLN A N 1
ATOM 692 C CA . GLN A 1 85 ? -10.454 0.729 27.623 1.00 90.75 85 GLN A CA 1
ATOM 693 C C . GLN A 1 85 ? -10.128 1.696 28.767 1.00 90.75 85 GLN A C 1
ATOM 695 O O . GLN A 1 85 ? -10.131 1.292 29.927 1.00 90.75 85 GLN A O 1
ATOM 700 N N . ALA A 1 86 ? -9.864 2.969 28.460 1.00 93.38 86 ALA A N 1
ATOM 701 C CA . ALA A 1 86 ? -9.639 3.990 29.479 1.00 93.38 86 ALA A CA 1
ATOM 702 C C . ALA A 1 86 ? -10.901 4.257 30.316 1.00 93.38 86 ALA A C 1
ATOM 704 O O . ALA A 1 86 ? -10.793 4.405 31.529 1.00 93.38 86 ALA A O 1
ATOM 705 N N . GLU A 1 87 ? -12.081 4.283 29.690 1.00 94.31 87 GLU A N 1
ATOM 706 C CA . GLU A 1 87 ? -13.372 4.428 30.374 1.00 94.31 87 GLU A CA 1
ATOM 707 C C . GLU A 1 87 ? -13.606 3.260 31.342 1.00 94.31 87 GLU A C 1
ATOM 709 O O . GLU A 1 87 ? -13.861 3.497 32.521 1.00 94.31 87 GLU A O 1
ATOM 714 N N . TYR A 1 88 ? -13.386 2.020 30.886 1.00 92.94 88 TYR A N 1
ATOM 715 C CA . TYR A 1 88 ? -13.472 0.821 31.728 1.00 92.94 88 TYR A CA 1
ATOM 716 C C . TYR A 1 88 ? -12.512 0.880 32.929 1.00 92.94 88 TYR A C 1
ATOM 718 O O . TYR A 1 88 ? -12.918 0.643 34.065 1.00 92.94 88 TYR A O 1
ATOM 726 N N . LEU A 1 89 ? -11.248 1.256 32.701 1.00 94.44 89 LEU A N 1
ATOM 727 C CA . LEU A 1 89 ? -10.251 1.376 33.771 1.00 94.44 89 LEU A CA 1
ATOM 728 C C . LEU A 1 89 ? -10.570 2.503 34.765 1.00 94.44 89 LEU A C 1
ATOM 730 O O . LEU A 1 89 ? -10.247 2.382 35.946 1.00 94.44 89 LEU A O 1
ATOM 734 N N . LEU A 1 90 ? -11.167 3.615 34.324 1.00 95.19 90 LEU A N 1
ATOM 735 C CA . LEU A 1 90 ? -11.580 4.684 35.241 1.00 95.19 90 LEU A CA 1
ATOM 736 C C . LEU A 1 90 ? -12.763 4.251 36.115 1.00 95.19 90 LEU A C 1
ATOM 738 O O . LEU A 1 90 ? -12.752 4.530 37.316 1.00 95.19 90 LEU A O 1
ATOM 742 N N . GLU A 1 91 ? -13.750 3.566 35.533 1.00 95.19 91 GLU A N 1
ATOM 743 C CA . GLU A 1 91 ? -14.905 3.053 36.278 1.00 95.19 91 GLU A CA 1
ATOM 744 C C . GLU A 1 91 ? -14.488 1.982 37.297 1.00 95.19 91 GLU A C 1
ATOM 746 O O . GLU A 1 91 ? -14.957 2.010 38.435 1.00 95.19 91 GLU A O 1
ATOM 751 N N . GLU A 1 92 ? -13.539 1.107 36.945 1.00 96.06 92 GLU A N 1
ATOM 752 C CA . GLU A 1 92 ? -12.981 0.098 37.860 1.00 96.06 92 GLU A CA 1
ATOM 753 C C . GLU A 1 92 ? -12.284 0.728 39.081 1.00 96.06 92 GLU A C 1
ATOM 755 O O . GLU A 1 92 ? -12.362 0.204 40.190 1.00 96.06 92 GLU A O 1
ATOM 760 N N . ASN A 1 93 ? -11.677 1.906 38.911 1.00 96.88 93 ASN A N 1
ATOM 761 C CA . ASN A 1 93 ? -11.064 2.670 40.001 1.00 96.88 93 ASN A CA 1
ATOM 762 C C . ASN A 1 93 ? -12.073 3.495 40.829 1.00 96.88 93 ASN A C 1
ATOM 764 O O . ASN A 1 93 ? -11.670 4.267 41.700 1.00 96.88 93 ASN A O 1
ATOM 768 N N . GLY A 1 94 ? -13.377 3.357 40.570 1.00 96.25 94 GLY A N 1
ATOM 769 C CA . GLY A 1 94 ? -14.439 4.030 41.321 1.00 96.25 94 GLY A CA 1
ATOM 770 C C . GLY A 1 94 ? -14.706 5.479 40.904 1.00 96.25 94 GLY A C 1
ATOM 771 O O . GLY A 1 94 ? -15.428 6.192 41.605 1.00 96.25 94 GLY A O 1
ATOM 772 N N . PHE A 1 95 ? -14.160 5.941 39.775 1.00 95.88 95 PHE A N 1
ATOM 773 C CA . PHE A 1 95 ? -14.483 7.268 39.253 1.00 95.88 95 PHE A CA 1
ATOM 774 C C . PHE A 1 95 ? -15.835 7.242 38.537 1.00 95.88 95 PHE A C 1
ATOM 776 O O . PHE A 1 95 ? -15.990 6.633 37.482 1.00 95.88 95 PHE A O 1
ATOM 783 N N . ILE A 1 96 ? -16.816 7.967 39.078 1.00 95.12 96 ILE A N 1
ATOM 784 C CA . ILE A 1 96 ? -18.098 8.190 38.403 1.00 95.12 96 ILE A CA 1
ATOM 785 C C . ILE A 1 96 ? -17.878 9.252 37.321 1.00 95.12 96 ILE A C 1
ATOM 787 O O . ILE A 1 96 ? -17.778 10.446 37.620 1.00 95.12 96 ILE A O 1
ATOM 791 N N . LEU A 1 97 ? -17.779 8.832 36.057 1.00 93.81 97 LEU A N 1
ATOM 792 C CA . LEU A 1 97 ? -17.648 9.766 34.941 1.00 93.81 97 LEU A CA 1
ATOM 793 C C . LEU A 1 97 ? -18.904 10.633 34.811 1.00 93.81 97 LEU A C 1
ATOM 795 O O . LEU A 1 97 ? -20.019 10.140 34.634 1.00 93.81 97 LEU A O 1
ATOM 799 N N . SER A 1 98 ? -18.712 11.949 34.822 1.00 96.00 98 SER A N 1
ATOM 800 C CA . SER A 1 98 ? -19.787 12.887 34.527 1.00 96.00 98 SER A CA 1
ATOM 801 C C . SER A 1 98 ? -20.163 12.838 33.037 1.00 96.00 98 SER A C 1
ATOM 803 O O . SER A 1 98 ? -19.331 12.583 32.162 1.00 96.00 98 SER A O 1
ATOM 805 N N . ILE A 1 99 ? -21.435 13.122 32.737 1.00 95.44 99 ILE A N 1
ATOM 806 C CA . ILE A 1 99 ? -21.992 13.195 31.373 1.00 95.44 99 ILE A CA 1
ATOM 807 C C . ILE A 1 99 ? -21.101 13.984 30.384 1.00 95.44 99 ILE A C 1
ATOM 809 O O . ILE A 1 99 ? -20.873 13.475 29.283 1.00 95.44 99 ILE A O 1
ATOM 813 N N . PRO A 1 100 ? -20.544 15.172 30.719 1.00 95.94 100 PRO A N 1
ATOM 814 C CA . PRO A 1 100 ? -19.689 15.902 29.778 1.00 95.94 100 PRO A CA 1
ATOM 815 C C . PRO A 1 100 ? -18.398 15.155 29.419 1.00 95.94 100 PRO A C 1
ATOM 817 O O . PRO A 1 100 ? -17.924 15.277 28.291 1.00 95.94 100 PRO A O 1
ATOM 820 N N . ILE A 1 101 ? -17.843 14.350 30.330 1.00 93.62 101 ILE A N 1
ATOM 821 C CA . ILE A 1 101 ? -16.624 13.577 30.059 1.00 93.62 101 ILE A CA 1
ATOM 822 C C . ILE A 1 101 ? -16.930 12.444 29.072 1.00 93.62 101 ILE A C 1
ATOM 824 O O . ILE A 1 101 ? -16.182 12.251 28.115 1.00 93.62 101 ILE A O 1
ATOM 828 N N . ARG A 1 102 ? -18.064 11.746 29.226 1.00 93.06 102 ARG A N 1
ATOM 829 C CA . ARG A 1 102 ? -18.503 10.732 28.246 1.00 93.06 102 ARG A CA 1
ATOM 830 C C . ARG A 1 102 ? -18.707 11.330 26.853 1.00 93.06 102 ARG A C 1
ATOM 832 O O . ARG A 1 102 ? -18.309 10.737 25.852 1.00 93.06 102 ARG A O 1
ATOM 839 N N . PHE A 1 103 ? -19.265 12.537 26.785 1.00 94.38 103 PHE A N 1
ATOM 840 C CA . PHE A 1 103 ? -19.426 13.258 25.523 1.00 94.38 103 PHE A CA 1
ATOM 841 C C . PHE A 1 103 ? -18.076 13.645 24.892 1.00 94.38 103 PHE A C 1
ATOM 843 O O . PHE A 1 103 ? -17.898 13.521 23.680 1.00 94.38 103 PHE A O 1
ATOM 850 N N . LEU A 1 104 ? -17.089 14.033 25.706 1.00 94.75 104 LEU A N 1
ATOM 851 C CA . LEU A 1 104 ? -15.722 14.283 25.243 1.00 94.75 104 LEU A CA 1
ATOM 852 C C . LEU A 1 104 ? -15.073 13.012 24.667 1.00 94.75 104 LEU A C 1
ATOM 854 O O . LEU A 1 104 ? -14.476 13.065 23.590 1.00 94.75 104 LEU A O 1
ATOM 858 N N . PHE A 1 105 ? -15.225 11.865 25.337 1.00 92.69 105 PHE A N 1
ATOM 859 C CA . PHE A 1 105 ? -14.732 10.578 24.833 1.00 92.69 105 PHE A CA 1
ATOM 860 C C . PHE A 1 105 ? -15.384 10.182 23.507 1.00 92.69 105 PHE A C 1
ATOM 862 O O . PHE A 1 105 ? -14.699 9.683 22.615 1.00 92.69 105 PHE A O 1
ATOM 869 N N . PHE A 1 106 ? -16.672 10.473 23.325 1.00 90.25 106 PHE A N 1
ATOM 870 C CA . PHE A 1 106 ? -17.349 10.261 22.047 1.00 90.25 106 PHE A CA 1
ATOM 871 C C . PHE A 1 106 ? -16.709 11.078 20.909 1.00 90.25 106 PHE A C 1
ATOM 873 O O . PHE A 1 106 ? -16.437 10.537 19.835 1.00 90.25 106 PHE A O 1
ATOM 880 N N . PHE A 1 107 ? -16.375 12.351 21.150 1.00 93.38 107 PHE A N 1
ATOM 881 C CA . PHE A 1 107 ? -15.642 13.165 20.171 1.00 93.38 107 PHE A CA 1
ATOM 882 C C . PHE A 1 107 ? -14.233 12.636 19.886 1.00 93.38 107 PHE A C 1
ATOM 884 O O . PHE A 1 107 ? -13.813 12.610 18.729 1.00 93.38 107 PHE A O 1
ATOM 891 N N . LEU A 1 108 ? -13.515 12.173 20.910 1.00 91.06 108 LEU A N 1
ATOM 892 C CA . LEU A 1 108 ? -12.198 11.542 20.760 1.00 91.06 108 LEU A CA 1
ATOM 893 C C . LEU A 1 108 ? -12.268 10.238 19.940 1.00 91.06 108 LEU A C 1
ATOM 895 O O . LEU A 1 108 ? -11.401 9.977 19.106 1.00 91.06 108 LEU A O 1
ATOM 899 N N . ARG A 1 109 ? -13.331 9.440 20.096 1.00 89.75 109 ARG A N 1
ATOM 900 C CA . ARG A 1 109 ? -13.583 8.271 19.233 1.00 89.75 109 ARG A CA 1
ATOM 901 C C . ARG A 1 109 ? -13.857 8.683 17.786 1.00 89.75 109 ARG A C 1
ATOM 903 O O . ARG A 1 109 ? -13.427 7.994 16.861 1.00 89.75 109 ARG A O 1
ATOM 910 N N . TYR A 1 110 ? -14.530 9.811 17.563 1.00 88.06 110 TYR A N 1
ATOM 911 C CA . TYR A 1 110 ? -14.768 10.327 16.213 1.00 88.06 110 TYR A CA 1
ATOM 912 C C . TYR A 1 110 ? -13.473 10.807 15.538 1.00 88.06 110 TYR A C 1
ATOM 914 O O . TYR A 1 110 ? -13.246 10.515 14.363 1.00 88.06 110 TYR A O 1
ATOM 922 N N . THR A 1 111 ? -12.568 11.470 16.266 1.00 87.50 111 THR A N 1
ATOM 923 C CA . THR A 1 111 ? -11.276 11.903 15.699 1.00 87.50 111 THR A CA 1
ATOM 924 C C . THR A 1 111 ? -10.365 10.729 15.330 1.00 87.50 111 THR A C 1
ATOM 926 O O . THR A 1 111 ? -9.593 10.840 14.376 1.00 87.50 111 THR A O 1
ATOM 929 N N . GLN A 1 112 ? -10.500 9.567 15.981 1.00 87.31 112 GLN A N 1
ATOM 930 C CA . GLN A 1 112 ? -9.807 8.343 15.553 1.00 87.31 112 GLN A CA 1
ATOM 931 C C . GLN A 1 112 ? -10.208 7.880 14.152 1.00 87.31 112 GLN A C 1
ATOM 933 O O . GLN A 1 112 ? -9.354 7.363 13.434 1.00 87.31 112 GLN A O 1
ATOM 938 N N . CYS A 1 113 ? -11.451 8.113 13.718 1.00 86.81 113 CYS A N 1
ATOM 939 C CA . CYS A 1 113 ? -11.872 7.804 12.348 1.00 86.81 113 CYS A CA 1
ATOM 940 C C . CYS A 1 113 ? -10.982 8.525 11.321 1.00 86.81 113 CYS A C 1
ATOM 942 O O . CYS A 1 113 ? -10.519 7.923 10.350 1.00 86.81 113 CYS A O 1
ATOM 944 N N . LEU A 1 114 ? -10.658 9.797 11.584 1.00 85.69 114 LEU A N 1
ATOM 945 C CA . LEU A 1 114 ? -9.762 10.584 10.733 1.00 85.69 114 LEU A CA 1
ATOM 946 C C . LEU A 1 114 ? -8.337 10.018 10.728 1.00 85.69 114 LEU A C 1
ATOM 948 O O . LEU A 1 114 ? -7.723 9.947 9.665 1.00 85.69 114 LEU A O 1
ATOM 952 N N . LEU A 1 115 ? -7.831 9.562 11.879 1.00 85.19 115 LEU A N 1
ATOM 953 C CA . LEU A 1 115 ? -6.516 8.916 11.971 1.00 85.19 115 LEU A CA 1
ATOM 954 C C . LEU A 1 115 ? -6.463 7.610 11.169 1.00 85.19 115 LEU A C 1
ATOM 956 O O . LEU A 1 115 ? -5.486 7.380 10.457 1.00 85.19 115 LEU A O 1
ATOM 960 N N . PHE A 1 116 ? -7.511 6.783 11.220 1.00 83.75 116 PHE A N 1
ATOM 961 C CA 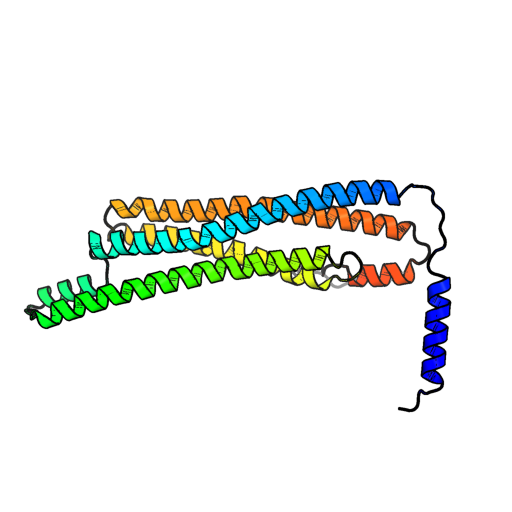. PHE A 1 116 ? -7.592 5.558 10.418 1.00 83.75 116 PHE A CA 1
ATOM 962 C C . PHE A 1 116 ? -7.657 5.855 8.921 1.00 83.75 116 PHE A C 1
ATOM 964 O O . PHE A 1 116 ? -6.935 5.232 8.140 1.00 83.75 116 PHE A O 1
ATOM 971 N N . LEU A 1 117 ? -8.457 6.842 8.514 1.00 83.00 117 LEU A N 1
ATOM 972 C CA . LEU A 1 117 ? -8.527 7.266 7.117 1.00 83.00 117 LEU A CA 1
ATOM 973 C C . LEU A 1 117 ? -7.175 7.817 6.630 1.00 83.00 117 LEU A C 1
ATOM 975 O O . LEU A 1 117 ? -6.740 7.530 5.512 1.00 83.00 117 LEU A O 1
ATOM 979 N N . GLN A 1 118 ? -6.470 8.564 7.482 1.00 82.12 118 GLN A N 1
ATOM 980 C CA . GLN A 1 118 ? -5.136 9.078 7.185 1.00 82.12 118 GLN A CA 1
ATOM 981 C C . GLN A 1 118 ? -4.085 7.963 7.114 1.00 82.12 118 GLN A C 1
ATOM 983 O O . GLN A 1 118 ? -3.238 7.980 6.217 1.00 82.12 118 GLN A O 1
ATOM 988 N N . ALA A 1 119 ? -4.151 6.964 7.994 1.00 80.62 119 ALA A N 1
ATOM 989 C CA . ALA A 1 119 ? -3.286 5.789 7.931 1.00 80.62 119 ALA A CA 1
ATOM 990 C C . ALA A 1 119 ? -3.520 5.002 6.632 1.00 80.62 119 ALA A C 1
ATOM 992 O O . ALA A 1 119 ? -2.564 4.693 5.921 1.00 80.62 119 ALA A O 1
ATOM 993 N N . ALA A 1 120 ? -4.783 4.775 6.259 1.00 83.50 120 ALA A N 1
ATOM 994 C CA . ALA A 1 120 ? -5.155 4.111 5.010 1.00 83.50 120 ALA A CA 1
ATOM 995 C C . ALA A 1 120 ? -4.626 4.859 3.782 1.00 83.50 120 ALA A C 1
ATOM 997 O O . ALA A 1 120 ? -4.049 4.255 2.876 1.00 83.50 120 ALA A O 1
ATOM 998 N N . ARG A 1 121 ? -4.749 6.192 3.781 1.00 81.19 121 ARG A N 1
ATOM 999 C CA . ARG A 1 121 ? -4.200 7.046 2.723 1.00 81.19 121 ARG A CA 1
ATOM 1000 C C . ARG A 1 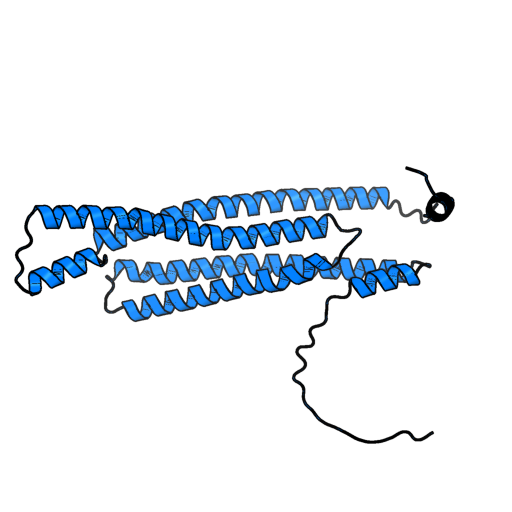121 ? -2.679 6.946 2.652 1.00 81.19 121 ARG A C 1
ATOM 1002 O O . ARG A 1 121 ? -2.136 6.834 1.558 1.00 81.19 121 ARG A O 1
ATOM 1009 N N . THR A 1 122 ? -1.997 6.948 3.795 1.00 77.94 122 THR A N 1
ATOM 1010 C CA . THR A 1 122 ? -0.535 6.807 3.860 1.00 77.94 122 THR A CA 1
ATOM 1011 C C . THR A 1 122 ? -0.083 5.449 3.321 1.00 77.94 122 THR A C 1
ATOM 1013 O O . THR A 1 122 ? 0.847 5.401 2.522 1.00 77.94 122 THR A O 1
ATOM 1016 N N . ILE A 1 123 ? -0.770 4.358 3.676 1.00 78.44 123 ILE A N 1
ATOM 1017 C CA . ILE A 1 123 ? -0.477 3.010 3.159 1.00 78.44 123 ILE A CA 1
ATOM 1018 C C . ILE A 1 123 ? -0.736 2.942 1.651 1.00 78.44 123 ILE A C 1
ATOM 1020 O O . ILE A 1 123 ? 0.098 2.431 0.906 1.00 78.44 123 ILE A O 1
ATOM 1024 N N . SER A 1 124 ? -1.853 3.503 1.178 1.00 82.69 124 SER A N 1
ATOM 1025 C CA . SER A 1 124 ? -2.151 3.564 -0.255 1.00 82.69 124 SER A CA 1
ATOM 1026 C C . SER A 1 124 ? -1.074 4.344 -1.011 1.00 82.69 124 SER A C 1
ATOM 1028 O O . SER A 1 124 ? -0.607 3.867 -2.038 1.00 82.69 124 SER A O 1
ATOM 1030 N N . LEU A 1 125 ? -0.609 5.483 -0.488 1.00 76.06 125 LEU A N 1
ATOM 1031 C CA . LEU A 1 125 ? 0.505 6.232 -1.079 1.00 76.06 125 LEU A CA 1
ATOM 1032 C C . LEU A 1 125 ? 1.813 5.436 -1.053 1.00 76.06 125 LEU A C 1
ATOM 1034 O O . LEU A 1 125 ? 2.539 5.431 -2.044 1.00 76.06 125 LEU A O 1
ATOM 1038 N N . LEU A 1 126 ? 2.091 4.734 0.045 1.00 75.38 126 LEU A N 1
ATOM 1039 C CA . LEU A 1 126 ? 3.288 3.912 0.196 1.00 75.38 126 LEU A CA 1
ATOM 1040 C C . LEU A 1 126 ? 3.330 2.753 -0.807 1.00 75.38 126 LEU A C 1
ATOM 1042 O O . LEU A 1 126 ? 4.415 2.355 -1.209 1.00 75.38 126 LEU A O 1
ATOM 1046 N N . ILE A 1 127 ? 2.176 2.232 -1.228 1.00 76.44 127 ILE A N 1
ATOM 1047 C CA . ILE A 1 127 ? 2.080 1.197 -2.268 1.00 76.44 127 ILE A CA 1
ATOM 1048 C C . ILE A 1 127 ? 2.101 1.837 -3.663 1.00 76.44 127 ILE A C 1
ATOM 1050 O O . ILE A 1 127 ? 2.885 1.435 -4.519 1.00 76.44 127 ILE A O 1
ATOM 1054 N N . CYS A 1 128 ? 1.287 2.871 -3.894 1.00 76.94 128 CYS A N 1
ATOM 1055 C CA . CYS A 1 128 ? 1.128 3.484 -5.212 1.00 76.94 128 CYS A CA 1
ATOM 1056 C C . CYS A 1 128 ? 2.392 4.201 -5.697 1.00 76.94 128 CYS A C 1
ATOM 1058 O O . CYS A 1 128 ? 2.698 4.131 -6.885 1.00 76.94 128 CYS A O 1
ATOM 1060 N N . VAL A 1 129 ? 3.135 4.891 -4.823 1.00 77.38 129 VAL A N 1
ATOM 1061 C CA . VAL A 1 129 ? 4.325 5.659 -5.232 1.00 77.38 129 VAL A CA 1
ATOM 1062 C C . VAL A 1 129 ? 5.422 4.742 -5.790 1.00 77.38 129 VAL A C 1
ATOM 1064 O O . VAL A 1 129 ? 5.867 5.002 -6.909 1.00 77.38 129 VAL A O 1
ATOM 1067 N N . PRO A 1 130 ? 5.828 3.646 -5.120 1.00 73.00 130 PRO A N 1
ATOM 1068 C CA . PRO A 1 130 ? 6.765 2.684 -5.692 1.00 73.00 130 PRO A CA 1
ATOM 1069 C C . PRO A 1 130 ? 6.258 2.036 -6.976 1.00 73.00 130 PRO A C 1
ATOM 1071 O O . PRO A 1 130 ? 7.043 1.903 -7.915 1.00 73.00 130 PRO A O 1
ATOM 1074 N N . THR A 1 131 ? 4.972 1.669 -7.059 1.00 73.50 131 THR A N 1
ATOM 1075 C CA . THR A 1 131 ? 4.402 1.069 -8.278 1.00 73.50 131 THR A CA 1
ATOM 1076 C C . THR A 1 131 ? 4.409 2.051 -9.448 1.00 73.50 131 THR A C 1
ATOM 1078 O O . THR A 1 131 ? 4.768 1.682 -10.563 1.00 73.50 131 THR A O 1
ATOM 1081 N N . MET A 1 132 ? 4.081 3.321 -9.211 1.00 71.69 132 MET A N 1
ATOM 1082 C CA . MET A 1 132 ? 4.149 4.360 -10.239 1.00 71.69 132 MET A CA 1
ATOM 1083 C C . MET A 1 132 ? 5.590 4.697 -10.61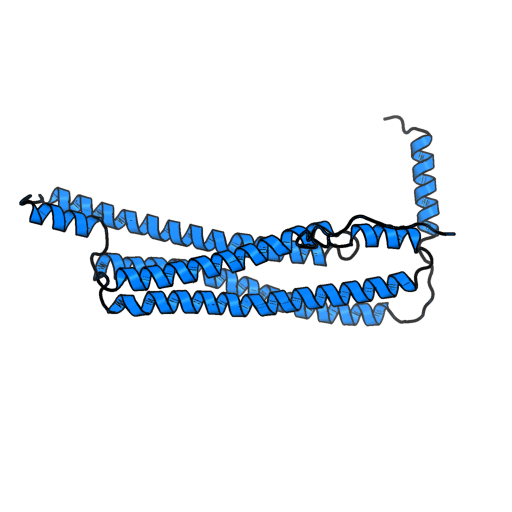6 1.00 71.69 132 MET A C 1
ATOM 1085 O O . MET A 1 132 ? 5.872 4.883 -11.795 1.00 71.69 132 MET A O 1
ATOM 1089 N N . ALA A 1 133 ? 6.515 4.729 -9.655 1.00 74.69 133 ALA A N 1
ATOM 1090 C CA . ALA A 1 133 ? 7.935 4.949 -9.922 1.00 74.69 133 ALA A CA 1
ATOM 1091 C C . ALA A 1 133 ? 8.532 3.813 -10.765 1.00 74.69 133 ALA A C 1
ATOM 1093 O O . ALA A 1 133 ? 9.261 4.068 -11.722 1.00 74.69 133 ALA A O 1
ATOM 1094 N N . THR A 1 134 ? 8.169 2.562 -10.467 1.00 71.69 134 THR A N 1
ATOM 1095 C CA . THR A 1 134 ? 8.533 1.413 -11.307 1.00 71.69 134 THR A CA 1
ATOM 1096 C C . THR A 1 134 ? 7.842 1.487 -12.668 1.00 71.69 134 THR A C 1
ATOM 1098 O O . THR A 1 134 ? 8.465 1.296 -13.708 1.00 71.69 134 THR A O 1
ATOM 1101 N N . TYR A 1 135 ? 6.573 1.863 -12.735 1.00 67.69 135 TYR A N 1
ATOM 1102 C CA . TYR A 1 135 ? 5.918 2.009 -14.029 1.00 67.69 135 TYR A CA 1
ATOM 1103 C C . TYR A 1 135 ? 6.591 3.080 -14.912 1.00 67.69 135 TYR A C 1
ATOM 1105 O O . TYR A 1 135 ? 6.892 2.837 -16.084 1.00 67.69 135 TYR A O 1
ATOM 1113 N N . LEU A 1 136 ? 6.887 4.245 -14.336 1.00 65.19 136 LEU A N 1
ATOM 1114 C CA . LEU A 1 136 ? 7.543 5.350 -15.025 1.00 65.19 136 LEU A CA 1
ATOM 1115 C C . LEU A 1 136 ? 8.974 4.983 -15.430 1.00 65.19 136 LEU A C 1
ATOM 1117 O O . LEU A 1 136 ? 9.361 5.242 -16.564 1.00 65.19 136 LEU A O 1
ATOM 1121 N N . GLY A 1 137 ? 9.725 4.310 -14.553 1.00 65.56 137 GLY A N 1
ATOM 1122 C CA . GLY A 1 137 ? 11.060 3.803 -14.868 1.00 65.56 137 GLY A CA 1
ATOM 1123 C C . GLY A 1 137 ? 11.046 2.842 -16.059 1.00 65.56 137 GLY A C 1
ATOM 1124 O O . GLY A 1 137 ? 11.853 2.989 -16.972 1.00 65.56 137 GLY A O 1
ATOM 1125 N N . LEU A 1 138 ? 10.076 1.921 -16.128 1.00 63.12 138 LEU A N 1
ATOM 1126 C CA . LEU A 1 138 ? 9.920 1.040 -17.295 1.00 63.12 138 LEU A CA 1
ATOM 1127 C C . LEU A 1 138 ? 9.539 1.809 -18.555 1.00 63.12 138 LEU A C 1
ATOM 1129 O O . LEU A 1 138 ? 10.028 1.493 -19.641 1.00 63.12 138 LEU A O 1
ATOM 1133 N N . ALA A 1 139 ? 8.669 2.811 -18.430 1.00 62.09 139 ALA A N 1
ATOM 1134 C CA . ALA A 1 139 ? 8.291 3.656 -19.551 1.00 62.09 139 ALA A CA 1
ATOM 1135 C C . ALA A 1 139 ? 9.506 4.425 -20.095 1.00 62.09 139 ALA A C 1
ATOM 1137 O O . ALA A 1 139 ? 9.724 4.389 -21.307 1.00 62.09 139 ALA A O 1
ATOM 1138 N N . CYS A 1 140 ? 10.325 5.020 -19.222 1.00 59.97 140 CYS A N 1
ATOM 1139 C CA . CYS A 1 140 ? 11.573 5.700 -19.575 1.00 59.97 140 CYS A CA 1
ATOM 1140 C C . CYS A 1 140 ? 12.567 4.748 -20.242 1.00 59.97 140 CYS A C 1
ATOM 1142 O O . CYS A 1 140 ? 13.019 5.043 -21.344 1.00 59.97 140 CYS A O 1
ATOM 1144 N N . VAL A 1 141 ? 12.815 3.565 -19.667 1.00 61.00 141 VAL A N 1
ATOM 1145 C CA . VAL A 1 141 ? 13.681 2.535 -20.275 1.00 61.00 141 VAL A CA 1
ATOM 1146 C C . VAL A 1 141 ? 13.186 2.154 -21.669 1.00 61.00 141 VAL A C 1
ATOM 1148 O O . VAL A 1 141 ? 13.971 2.074 -22.607 1.00 61.00 141 VAL A O 1
ATOM 1151 N N . SER A 1 142 ? 11.874 1.971 -21.830 1.00 58.16 142 SER A N 1
ATOM 1152 C CA . SER A 1 142 ? 11.288 1.616 -23.125 1.00 58.16 142 SER A CA 1
ATOM 1153 C C . SER A 1 142 ? 11.308 2.753 -24.152 1.00 58.16 142 SER A C 1
ATOM 1155 O O . SER A 1 142 ? 11.216 2.489 -25.346 1.00 58.16 142 SER A O 1
ATOM 1157 N N . ALA A 1 143 ? 11.364 4.009 -23.703 1.00 58.53 143 ALA A N 1
ATOM 1158 C CA . ALA A 1 143 ? 11.458 5.185 -24.567 1.00 58.53 143 ALA A CA 1
ATOM 1159 C C . ALA A 1 143 ? 12.918 5.499 -24.928 1.00 58.53 143 ALA A C 1
ATOM 1161 O O . ALA A 1 143 ? 13.198 5.969 -26.026 1.00 58.53 143 ALA A O 1
ATOM 1162 N N . MET A 1 144 ? 13.849 5.188 -24.025 1.00 55.81 144 MET A N 1
ATOM 1163 C CA . MET A 1 144 ? 15.292 5.326 -24.201 1.00 55.81 144 MET A CA 1
ATOM 1164 C C . MET A 1 144 ? 15.934 4.111 -24.879 1.00 55.81 144 MET A C 1
ATOM 1166 O O . MET A 1 144 ? 17.138 3.902 -24.737 1.00 55.81 144 MET A O 1
ATOM 1170 N N . ASP A 1 145 ? 15.187 3.347 -25.675 1.00 57.00 145 ASP A N 1
ATOM 1171 C CA . ASP A 1 145 ? 15.695 2.196 -26.440 1.00 57.00 145 ASP A CA 1
ATOM 1172 C C . ASP A 1 145 ? 16.756 2.588 -27.512 1.00 57.00 145 ASP A C 1
ATOM 1174 O O . ASP A 1 145 ? 17.195 1.768 -28.308 1.00 57.00 145 ASP A O 1
ATOM 1178 N N . SER A 1 146 ? 17.249 3.839 -27.510 1.00 55.03 146 SER A N 1
ATOM 1179 C CA . SER A 1 146 ? 18.483 4.269 -28.192 1.00 55.03 146 SER A CA 1
ATOM 1180 C C . SER A 1 146 ? 19.631 4.731 -27.265 1.00 55.03 146 SER A C 1
ATOM 1182 O O . SER A 1 146 ? 20.778 4.868 -27.721 1.00 55.03 146 SER A O 1
ATOM 1184 N N . SER A 1 147 ? 19.381 4.993 -25.974 1.00 52.31 147 SER A N 1
ATOM 1185 C CA . SER A 1 147 ? 20.368 5.546 -25.030 1.00 52.31 147 SER A CA 1
ATOM 1186 C C . SER A 1 147 ? 19.888 5.607 -23.562 1.00 52.31 147 SER A C 1
ATOM 1188 O O . SER A 1 147 ? 19.414 6.656 -23.147 1.00 52.31 147 SER A O 1
ATOM 1190 N N . ALA A 1 148 ? 20.076 4.560 -22.745 1.00 49.69 148 ALA A N 1
ATOM 1191 C CA . ALA A 1 148 ? 20.876 4.628 -21.500 1.00 49.69 148 ALA A CA 1
ATOM 1192 C C . ALA A 1 148 ? 20.653 3.444 -20.514 1.00 49.69 148 ALA A C 1
ATOM 1194 O O . ALA A 1 148 ? 19.562 2.884 -20.467 1.00 49.69 148 ALA A O 1
ATOM 1195 N N . PRO A 1 149 ? 21.667 3.100 -19.678 1.00 53.59 149 PRO A N 1
ATOM 1196 C CA . PRO A 1 149 ? 21.656 2.010 -18.683 1.00 53.59 149 PRO A CA 1
ATOM 1197 C C . PRO A 1 149 ? 21.312 2.400 -17.235 1.00 53.59 149 PRO A C 1
ATOM 1199 O O . PRO A 1 149 ? 21.338 1.537 -16.357 1.00 53.59 149 PRO A O 1
ATOM 1202 N N . LEU A 1 150 ? 21.103 3.686 -16.938 1.00 51.59 150 LEU A N 1
ATOM 1203 C CA . LEU A 1 150 ? 21.071 4.165 -15.550 1.00 51.59 150 LEU A CA 1
ATOM 1204 C C . LEU A 1 150 ? 19.802 3.714 -14.798 1.00 51.59 150 LEU A C 1
ATOM 1206 O O . LEU A 1 150 ? 19.836 3.493 -13.588 1.00 51.59 150 LEU A O 1
ATOM 1210 N N . ASP A 1 151 ? 18.710 3.493 -15.527 1.00 52.09 151 ASP A N 1
ATOM 1211 C CA . ASP A 1 151 ? 17.384 3.259 -14.948 1.00 52.09 151 ASP A CA 1
ATOM 1212 C C . ASP A 1 151 ? 17.172 1.809 -14.478 1.00 52.09 151 ASP A C 1
ATOM 1214 O O . ASP A 1 151 ? 16.389 1.549 -13.561 1.00 52.09 151 ASP A O 1
ATOM 1218 N N . THR A 1 152 ? 17.927 0.848 -15.021 1.00 55.22 152 THR A N 1
ATOM 1219 C CA . THR A 1 152 ? 17.860 -0.565 -14.607 1.00 55.22 152 THR A CA 1
ATOM 1220 C C . THR A 1 152 ? 18.398 -0.770 -13.187 1.00 55.22 152 THR A C 1
ATOM 1222 O O . THR A 1 152 ? 17.962 -1.681 -12.483 1.00 55.22 152 THR A O 1
ATOM 1225 N N . ILE A 1 153 ? 19.318 0.090 -12.732 1.00 57.34 153 ILE A N 1
ATOM 1226 C CA . ILE A 1 153 ? 19.942 -0.001 -11.402 1.00 57.34 153 ILE A CA 1
ATOM 1227 C C . ILE A 1 153 ? 18.963 0.414 -10.298 1.00 57.34 153 ILE A C 1
ATOM 1229 O O . ILE A 1 153 ? 19.005 -0.153 -9.210 1.00 57.34 153 ILE A O 1
ATOM 1233 N N . LEU A 1 154 ? 18.047 1.347 -10.576 1.00 59.09 154 LEU A N 1
ATOM 1234 C CA . LEU A 1 154 ? 17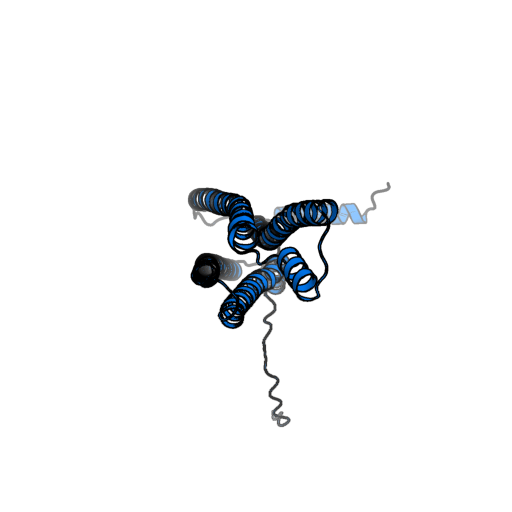.046 1.792 -9.600 1.00 59.09 154 LEU A CA 1
ATOM 1235 C C . LEU A 1 154 ? 15.860 0.817 -9.499 1.00 59.09 154 LEU A C 1
ATOM 1237 O O . LEU A 1 154 ? 15.205 0.718 -8.461 1.00 59.09 154 LEU A O 1
ATOM 1241 N N . PHE A 1 155 ? 15.613 0.052 -10.564 1.00 62.84 155 PHE A N 1
ATOM 1242 C CA . PHE A 1 155 ? 14.460 -0.834 -10.670 1.00 62.84 155 PHE A CA 1
ATOM 1243 C C . PHE A 1 155 ? 14.519 -2.049 -9.745 1.00 62.84 155 PHE A C 1
ATOM 1245 O O . PHE A 1 155 ? 13.554 -2.381 -9.057 1.00 62.84 155 PHE A O 1
ATOM 1252 N N . HIS A 1 156 ? 15.673 -2.711 -9.718 1.00 64.44 156 HIS A N 1
ATOM 1253 C CA . HIS A 1 156 ? 15.895 -3.900 -8.903 1.00 64.44 156 HIS A CA 1
ATOM 1254 C C . HIS A 1 156 ? 15.703 -3.660 -7.393 1.00 64.44 156 HIS A C 1
ATOM 1256 O O . HIS A 1 156 ? 14.957 -4.429 -6.779 1.00 64.44 156 HIS A O 1
ATOM 1262 N N . PRO A 1 157 ? 16.297 -2.620 -6.772 1.00 68.94 157 PRO A N 1
ATOM 1263 C CA . PRO A 1 157 ? 16.099 -2.355 -5.351 1.00 68.94 157 PRO A CA 1
ATOM 1264 C C . PRO A 1 157 ? 14.678 -1.884 -5.032 1.00 68.94 157 PRO A C 1
ATOM 1266 O O . PRO A 1 157 ? 14.163 -2.250 -3.980 1.00 68.94 157 PRO A O 1
ATOM 1269 N N . ALA A 1 158 ? 14.012 -1.147 -5.930 1.00 63.88 158 ALA A N 1
ATOM 1270 C CA . ALA A 1 158 ? 12.626 -0.730 -5.716 1.00 63.88 158 ALA A CA 1
ATOM 1271 C C . ALA A 1 158 ? 11.683 -1.940 -5.644 1.00 63.88 158 ALA A C 1
ATOM 1273 O O . ALA A 1 158 ? 10.941 -2.091 -4.673 1.00 63.88 158 ALA A O 1
ATOM 1274 N N . VAL A 1 159 ? 11.763 -2.854 -6.616 1.00 69.38 159 VAL A N 1
ATOM 1275 C CA . VAL A 1 159 ? 10.898 -4.041 -6.626 1.00 69.38 159 VAL A CA 1
ATOM 1276 C C . VAL A 1 159 ? 11.250 -4.999 -5.486 1.00 69.38 159 VAL A C 1
ATOM 1278 O O . VAL A 1 159 ? 10.358 -5.443 -4.762 1.00 69.38 159 VAL A O 1
ATOM 1281 N N . SER A 1 160 ? 12.541 -5.253 -5.254 1.00 69.31 160 SER A N 1
ATOM 1282 C CA . SER A 1 160 ? 12.989 -6.060 -4.112 1.00 69.31 160 SER A CA 1
ATOM 1283 C C . SER A 1 160 ? 12.523 -5.466 -2.781 1.00 69.31 160 SER A C 1
ATOM 1285 O O . SER A 1 160 ? 12.114 -6.210 -1.892 1.00 69.31 160 SER A O 1
ATOM 1287 N N . GLY A 1 161 ? 12.550 -4.138 -2.648 1.00 72.12 161 GLY A N 1
ATOM 1288 C CA . GLY A 1 161 ? 12.059 -3.423 -1.475 1.00 72.12 161 GLY A CA 1
ATOM 1289 C C . GLY A 1 161 ? 10.558 -3.606 -1.281 1.00 72.12 161 GLY A C 1
ATOM 1290 O O . GLY A 1 161 ? 10.128 -3.929 -0.177 1.00 72.12 161 GLY A O 1
ATOM 1291 N N . THR A 1 162 ? 9.762 -3.486 -2.349 1.00 71.31 162 THR A N 1
ATOM 1292 C CA . THR A 1 162 ? 8.305 -3.697 -2.268 1.00 71.31 162 THR A CA 1
ATOM 1293 C C . THR A 1 162 ? 7.936 -5.130 -1.881 1.00 71.31 162 THR A C 1
ATOM 1295 O O . THR A 1 162 ? 7.084 -5.323 -1.015 1.00 71.31 162 THR A O 1
ATOM 1298 N N . MET A 1 163 ? 8.615 -6.136 -2.444 1.00 74.12 163 MET A N 1
ATOM 1299 C CA . MET A 1 163 ? 8.381 -7.543 -2.100 1.00 74.12 163 MET A CA 1
ATOM 1300 C C . MET A 1 163 ? 8.793 -7.851 -0.659 1.00 74.12 163 MET A C 1
ATOM 1302 O O . MET A 1 163 ? 8.038 -8.493 0.069 1.00 74.12 163 MET A O 1
ATOM 1306 N N . PHE A 1 164 ? 9.955 -7.352 -0.223 1.00 74.94 164 PHE A N 1
ATOM 1307 C CA . PHE A 1 164 ? 10.422 -7.517 1.154 1.00 74.94 164 PHE A CA 1
ATOM 1308 C C . PHE A 1 164 ? 9.466 -6.860 2.155 1.00 74.94 164 PHE A C 1
ATOM 1310 O O . PHE A 1 164 ? 9.087 -7.478 3.148 1.00 74.94 164 PHE A O 1
ATOM 1317 N N . PHE A 1 165 ? 9.020 -5.637 1.868 1.00 74.06 165 PHE A N 1
ATOM 1318 C CA . PHE A 1 165 ? 8.091 -4.909 2.726 1.00 74.06 165 PHE A CA 1
ATOM 1319 C C . PHE A 1 165 ? 6.729 -5.610 2.827 1.00 74.06 165 PHE A C 1
ATOM 1321 O O . PHE A 1 165 ? 6.203 -5.757 3.929 1.00 74.06 165 PHE A O 1
ATOM 1328 N N . GLY A 1 166 ? 6.196 -6.116 1.708 1.00 76.56 166 GLY A N 1
ATOM 1329 C CA . GLY A 1 166 ? 4.964 -6.909 1.694 1.00 76.56 166 GLY A CA 1
ATOM 1330 C C . GLY A 1 166 ? 5.068 -8.185 2.538 1.00 76.56 166 GLY A C 1
ATOM 1331 O O . GLY A 1 166 ? 4.164 -8.483 3.321 1.00 76.56 166 GLY A O 1
ATOM 1332 N N . LEU A 1 167 ? 6.199 -8.893 2.453 1.00 72.06 167 LEU A N 1
ATOM 1333 C CA . LEU A 1 167 ? 6.483 -10.079 3.270 1.00 72.06 167 LEU A CA 1
ATOM 1334 C C . LEU A 1 167 ? 6.547 -9.747 4.766 1.00 72.06 167 LEU A C 1
ATOM 1336 O O . LEU A 1 167 ? 5.902 -10.415 5.575 1.00 72.06 167 LEU A O 1
ATOM 1340 N N . VAL A 1 168 ? 7.278 -8.692 5.135 1.00 75.19 168 VAL A N 1
ATOM 1341 C CA . VAL A 1 168 ? 7.384 -8.238 6.531 1.00 75.19 168 VAL A CA 1
ATOM 1342 C C . VAL A 1 168 ? 6.008 -7.867 7.087 1.00 75.19 168 VAL A C 1
ATOM 1344 O O . VAL A 1 168 ? 5.663 -8.303 8.184 1.00 75.19 168 VAL A O 1
ATOM 1347 N N . LEU A 1 169 ? 5.189 -7.135 6.325 1.00 74.19 169 LEU A N 1
ATOM 1348 C CA . LEU A 1 169 ? 3.817 -6.806 6.723 1.00 74.19 169 LEU A CA 1
ATOM 1349 C C . LEU A 1 169 ? 2.946 -8.050 6.902 1.00 74.19 169 LEU A C 1
ATOM 1351 O O . LEU A 1 169 ? 2.233 -8.142 7.899 1.00 74.19 169 LEU A O 1
ATOM 1355 N N . SER A 1 170 ? 3.027 -9.024 5.993 1.00 76.88 170 SER A N 1
ATOM 1356 C CA . SER A 1 170 ? 2.278 -10.279 6.127 1.00 76.88 170 SER A CA 1
ATOM 1357 C C . SER A 1 170 ? 2.663 -11.041 7.398 1.00 76.88 170 SER A C 1
ATOM 1359 O O . SER A 1 170 ? 1.788 -11.566 8.088 1.00 76.88 170 SER A O 1
ATOM 1361 N N . VAL A 1 171 ? 3.957 -11.093 7.731 1.00 76.06 171 VAL A N 1
ATOM 1362 C CA . VAL A 1 171 ? 4.444 -11.745 8.956 1.00 76.06 171 VAL A CA 1
ATOM 1363 C C . VAL A 1 171 ? 3.973 -10.988 10.196 1.00 76.06 171 VAL A C 1
ATOM 1365 O O . VAL A 1 171 ? 3.495 -11.613 11.142 1.00 76.06 171 VAL A O 1
ATOM 1368 N N . LEU A 1 172 ? 4.051 -9.654 10.189 1.00 74.12 172 LEU A N 1
ATOM 1369 C CA . LEU A 1 172 ? 3.576 -8.820 11.295 1.00 74.12 172 LEU A CA 1
ATOM 1370 C C . LEU A 1 172 ? 2.068 -8.970 11.517 1.00 74.12 172 LEU A C 1
ATOM 1372 O O . LEU A 1 172 ? 1.649 -9.088 12.666 1.00 74.12 172 LEU A O 1
ATOM 1376 N N . PHE A 1 173 ? 1.261 -9.029 10.454 1.00 76.12 173 PHE A N 1
ATOM 1377 C CA . PHE A 1 173 ? -0.182 -9.253 10.574 1.00 76.12 173 PHE A CA 1
ATOM 1378 C C . PHE A 1 173 ? -0.515 -10.643 11.120 1.00 76.12 173 PHE A C 1
ATOM 1380 O O . PHE A 1 173 ? -1.364 -10.753 12.004 1.00 76.12 173 PHE A O 1
ATOM 1387 N N . ASN A 1 174 ? 0.186 -11.689 10.675 1.00 80.06 174 ASN A N 1
ATOM 1388 C CA . ASN A 1 174 ? 0.009 -13.037 11.223 1.00 80.06 174 ASN A CA 1
ATOM 1389 C C . ASN A 1 174 ? 0.438 -13.120 12.697 1.00 80.06 174 ASN A C 1
ATOM 1391 O O . ASN A 1 174 ? -0.245 -13.743 13.511 1.00 80.06 174 ASN A O 1
ATOM 1395 N N . LEU A 1 175 ? 1.537 -12.458 13.069 1.00 78.12 175 LEU A N 1
ATOM 1396 C CA . LEU A 1 175 ? 1.992 -12.395 14.458 1.00 78.12 175 LEU A CA 1
ATOM 1397 C C . LEU A 1 175 ? 1.017 -11.600 15.335 1.00 78.12 175 LEU A C 1
ATOM 1399 O O . LEU A 1 175 ? 0.735 -12.008 16.463 1.00 78.12 175 LEU A O 1
ATOM 1403 N N . ALA A 1 176 ? 0.486 -10.489 14.820 1.00 72.94 176 ALA A N 1
ATOM 1404 C CA . ALA A 1 176 ? -0.541 -9.705 15.492 1.00 72.94 176 ALA A CA 1
ATOM 1405 C C . ALA A 1 176 ? -1.802 -10.547 15.717 1.00 72.94 176 ALA A C 1
ATOM 1407 O O . ALA A 1 176 ? -2.295 -10.586 16.840 1.00 72.94 176 ALA A O 1
ATOM 1408 N N . ALA A 1 177 ? -2.259 -11.301 14.712 1.00 76.69 177 ALA A N 1
ATOM 1409 C CA . ALA A 1 177 ? -3.403 -12.205 14.838 1.00 76.69 177 ALA A CA 1
ATOM 1410 C C . ALA A 1 177 ? -3.199 -13.263 15.935 1.00 76.69 177 ALA A C 1
ATOM 1412 O O . ALA A 1 177 ? -4.098 -13.506 16.738 1.00 76.69 177 ALA A O 1
ATOM 1413 N N . LEU A 1 178 ? -2.002 -13.857 16.008 1.00 82.75 178 LEU A N 1
ATOM 1414 C CA . LEU A 1 178 ? -1.651 -14.838 17.039 1.00 82.75 178 LEU A CA 1
ATOM 1415 C C . LEU A 1 178 ? -1.576 -14.217 18.438 1.00 82.75 178 LEU A C 1
ATOM 1417 O O . LEU A 1 178 ? -2.097 -14.791 19.391 1.00 82.75 178 LEU A O 1
ATOM 1421 N N . LYS A 1 179 ? -0.951 -13.042 18.584 1.00 79.56 179 LYS A N 1
ATOM 1422 C CA . LYS A 1 179 ? -0.834 -12.377 19.893 1.00 79.56 179 LYS A CA 1
ATOM 1423 C C . LYS A 1 179 ? -2.143 -11.779 20.389 1.00 79.56 179 LYS A C 1
ATOM 1425 O O . LYS A 1 179 ? -2.325 -11.659 21.597 1.00 79.56 179 LYS A O 1
ATOM 1430 N N . LEU A 1 180 ? -3.041 -11.408 19.485 1.00 73.69 180 LEU A N 1
ATOM 1431 C CA . LEU A 1 180 ? -4.356 -10.898 19.843 1.00 73.69 180 LEU A CA 1
ATOM 1432 C C . LEU A 1 180 ? -5.417 -12.000 20.000 1.00 73.69 180 LEU A C 1
ATOM 1434 O O . LEU A 1 180 ? -6.545 -11.672 20.350 1.00 73.69 180 LEU A O 1
ATOM 1438 N N . LEU A 1 181 ? -5.075 -13.287 19.847 1.00 81.12 181 LEU A N 1
ATOM 1439 C CA . LEU A 1 181 ? -6.021 -14.408 19.976 1.00 81.12 181 LEU A CA 1
ATOM 1440 C C . LEU A 1 181 ? -6.776 -14.426 21.317 1.00 81.12 181 LEU A C 1
ATOM 1442 O O . LEU A 1 181 ? -7.947 -14.780 21.362 1.00 81.12 181 LEU A O 1
ATOM 1446 N N . SER A 1 182 ? -6.116 -14.029 22.408 1.00 80.31 182 SER A N 1
ATOM 1447 C CA . SER A 1 182 ? -6.720 -13.992 23.747 1.00 80.31 182 SER A CA 1
ATOM 1448 C C . SER A 1 182 ? -7.523 -12.721 24.030 1.00 80.31 182 SER A C 1
ATOM 1450 O O . SER A 1 182 ? -8.203 -12.647 25.050 1.00 80.31 182 SER A O 1
ATOM 1452 N N . ARG A 1 183 ? -7.422 -11.707 23.163 1.00 74.25 183 ARG A N 1
ATOM 1453 C CA . ARG A 1 183 ? -7.961 -10.361 23.403 1.00 74.25 183 ARG A CA 1
ATOM 1454 C C . ARG A 1 183 ? -8.983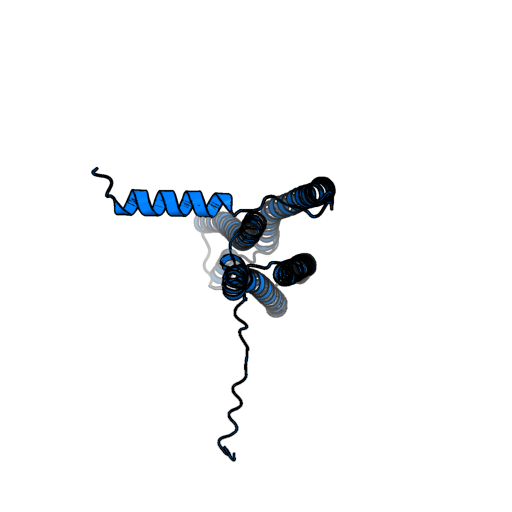 -9.920 22.361 1.00 74.25 183 ARG A C 1
ATOM 1456 O O . ARG A 1 183 ? -9.750 -9.003 22.627 1.00 74.25 183 ARG A O 1
ATOM 1463 N N . ILE A 1 184 ? -8.976 -10.543 21.184 1.00 70.94 184 ILE A N 1
ATOM 1464 C CA . ILE A 1 184 ? -9.864 -10.213 20.077 1.00 70.94 184 ILE A CA 1
ATOM 1465 C C . ILE A 1 184 ? -11.098 -11.130 20.077 1.00 70.94 184 ILE A C 1
ATOM 1467 O O . ILE A 1 184 ? -10.969 -12.349 20.181 1.00 70.94 184 ILE A O 1
ATOM 1471 N N . PRO A 1 185 ? -12.297 -10.565 19.881 1.00 72.88 185 PRO A N 1
ATOM 1472 C CA . PRO A 1 185 ? -13.525 -11.318 19.660 1.00 72.88 185 PRO A CA 1
ATOM 1473 C C . PRO A 1 185 ? -13.443 -12.147 18.374 1.00 72.88 185 PRO A C 1
ATOM 1475 O O . PRO A 1 185 ? -12.920 -11.713 17.346 1.00 72.88 185 PRO A O 1
ATOM 1478 N N . MET A 1 186 ? -14.013 -13.349 18.428 1.00 77.19 186 MET A N 1
ATOM 1479 C CA . MET A 1 186 ? -13.817 -14.409 17.433 1.00 77.19 186 MET A CA 1
ATOM 1480 C C . MET A 1 186 ? -14.178 -14.010 15.989 1.00 77.19 186 MET A C 1
ATOM 1482 O O . MET A 1 186 ? -13.649 -14.579 15.039 1.00 77.19 186 MET A O 1
ATOM 1486 N N . THR A 1 187 ? -15.023 -12.992 15.811 1.00 70.12 187 THR A N 1
ATOM 1487 C CA . THR A 1 187 ? -15.436 -12.431 14.516 1.00 70.12 187 THR A CA 1
ATOM 1488 C C . THR A 1 187 ? -14.337 -11.684 13.762 1.00 70.12 187 THR A C 1
ATOM 1490 O O . THR A 1 187 ? -14.344 -11.694 12.534 1.00 70.12 187 THR A O 1
ATOM 1493 N N . LEU A 1 188 ? -13.376 -11.060 14.449 1.00 67.75 188 LEU A N 1
ATOM 1494 C CA . LEU A 1 188 ? -12.257 -10.367 13.790 1.00 67.75 188 LEU A CA 1
ATOM 1495 C C . LEU A 1 188 ? -11.077 -11.289 13.494 1.00 67.75 188 LEU A C 1
ATOM 1497 O O . LEU A 1 188 ? -10.227 -10.952 12.672 1.00 67.75 188 LEU A O 1
ATOM 1501 N N . TYR A 1 189 ? -11.017 -12.450 14.144 1.00 79.06 189 TYR A N 1
ATOM 1502 C CA . TYR A 1 189 ? -9.945 -13.410 13.930 1.00 79.06 189 TYR A CA 1
ATOM 1503 C C . TYR A 1 189 ? -9.742 -13.804 12.454 1.00 79.06 189 TYR A C 1
ATOM 1505 O O . TYR A 1 189 ? -8.599 -13.742 12.011 1.00 79.06 189 TYR A O 1
ATOM 1513 N N . PRO A 1 190 ? -10.780 -14.125 11.650 1.00 81.00 190 PRO A N 1
ATOM 1514 C CA . PRO A 1 190 ? -10.593 -14.483 10.240 1.00 81.00 190 PRO A CA 1
ATOM 1515 C C . PRO A 1 190 ? -10.172 -13.309 9.343 1.00 81.00 190 PRO A C 1
ATOM 1517 O O . PRO A 1 190 ? -9.654 -13.534 8.249 1.00 81.00 190 PRO A O 1
ATOM 1520 N N . LEU A 1 191 ? -10.342 -12.062 9.792 1.00 76.38 191 LEU A N 1
ATOM 1521 C CA . LEU A 1 191 ? -10.017 -10.882 8.993 1.00 76.38 191 LEU A CA 1
ATOM 1522 C C . LEU A 1 191 ? -8.502 -10.702 8.822 1.00 76.38 191 LEU A C 1
ATOM 1524 O O . LEU A 1 191 ? -8.048 -10.361 7.734 1.00 76.38 191 LEU A O 1
ATOM 1528 N N . PHE A 1 192 ? -7.705 -10.979 9.857 1.00 77.69 192 PHE A N 1
ATOM 1529 C CA . PHE A 1 192 ? -6.245 -10.851 9.771 1.00 77.69 192 PHE A CA 1
ATOM 1530 C C . PHE A 1 192 ? -5.605 -11.858 8.795 1.00 77.69 192 PHE A C 1
ATOM 1532 O O . PHE A 1 192 ? -4.851 -11.418 7.924 1.00 77.69 192 PHE A O 1
ATOM 1539 N N . PRO A 1 193 ? -5.927 -13.168 8.845 1.00 79.19 193 PRO A N 1
ATOM 1540 C CA . PRO A 1 193 ? -5.505 -14.130 7.832 1.00 79.19 193 PRO A CA 1
ATOM 1541 C C . PRO A 1 193 ? -6.007 -13.776 6.433 1.00 79.19 193 PRO A C 1
ATOM 1543 O O . PRO A 1 193 ? -5.269 -13.962 5.470 1.00 79.19 193 PRO A O 1
ATOM 1546 N N . ALA A 1 194 ? -7.228 -13.240 6.301 1.00 78.06 194 ALA A N 1
ATOM 1547 C CA . ALA A 1 194 ? -7.762 -12.826 5.004 1.00 78.06 194 ALA A CA 1
ATOM 1548 C C . ALA A 1 194 ? -6.960 -11.662 4.397 1.00 78.06 194 ALA A C 1
ATOM 1550 O O . ALA A 1 194 ? -6.613 -11.707 3.217 1.00 78.06 194 ALA A O 1
ATOM 1551 N N . VAL A 1 195 ? -6.603 -10.653 5.200 1.00 78.25 195 VAL A N 1
ATOM 1552 C CA . VAL A 1 195 ? -5.751 -9.535 4.758 1.00 78.25 195 VAL A CA 1
ATOM 1553 C C . VAL A 1 195 ? -4.344 -10.024 4.406 1.00 78.25 195 VAL A C 1
ATOM 1555 O O . VAL A 1 195 ? -3.807 -9.636 3.370 1.00 78.25 195 VAL A O 1
ATOM 1558 N N . ALA A 1 196 ? -3.755 -10.909 5.215 1.00 81.31 196 ALA A N 1
ATOM 1559 C CA . ALA A 1 196 ? -2.447 -11.491 4.917 1.00 81.31 196 ALA A CA 1
ATOM 1560 C C . ALA A 1 196 ? -2.468 -12.304 3.610 1.00 81.31 196 ALA A C 1
ATOM 1562 O O . ALA A 1 196 ? -1.606 -12.118 2.753 1.00 81.31 196 ALA A O 1
ATOM 1563 N N . ALA A 1 197 ? -3.490 -13.142 3.412 1.00 81.75 197 ALA A N 1
ATOM 1564 C CA . ALA A 1 197 ? -3.682 -13.895 2.175 1.00 81.75 197 ALA A CA 1
ATOM 1565 C C . ALA A 1 197 ? -3.846 -12.965 0.966 1.00 81.75 197 ALA A C 1
ATOM 1567 O O . ALA A 1 197 ? -3.243 -13.200 -0.077 1.00 81.75 197 ALA A O 1
ATOM 1568 N N . PHE A 1 198 ? -4.593 -11.870 1.114 1.00 79.00 198 PHE A N 1
ATOM 1569 C CA . PHE A 1 198 ? -4.751 -10.874 0.057 1.00 79.00 198 PHE A CA 1
ATOM 1570 C C . PHE A 1 198 ? -3.419 -10.210 -0.329 1.00 79.00 198 PHE A C 1
ATOM 1572 O O . PHE A 1 198 ? -3.127 -10.065 -1.516 1.00 79.00 198 PHE A O 1
ATOM 1579 N N . ILE A 1 199 ? -2.572 -9.867 0.651 1.00 78.81 199 ILE A N 1
ATOM 1580 C CA . ILE A 1 199 ? -1.221 -9.341 0.392 1.00 78.81 199 ILE A CA 1
ATOM 1581 C C . ILE A 1 199 ? -0.381 -10.365 -0.386 1.00 78.81 199 ILE A C 1
ATOM 1583 O O . ILE A 1 199 ? 0.287 -9.994 -1.351 1.00 78.81 199 ILE A O 1
ATOM 1587 N N . LEU A 1 200 ? -0.443 -11.648 -0.016 1.00 80.31 200 LEU A N 1
ATOM 1588 C CA . LEU A 1 200 ? 0.273 -12.712 -0.728 1.00 80.31 200 LEU A CA 1
ATOM 1589 C C . LEU A 1 200 ? -0.214 -12.870 -2.171 1.00 80.31 200 LEU A C 1
ATOM 1591 O O . LEU A 1 200 ? 0.615 -12.990 -3.067 1.00 80.31 200 LEU A O 1
ATOM 1595 N N . VAL A 1 201 ? -1.524 -12.777 -2.418 1.00 80.12 201 VAL A N 1
ATOM 1596 C CA . VAL A 1 201 ? -2.088 -12.802 -3.779 1.00 80.12 201 VAL A CA 1
ATOM 1597 C C . VAL A 1 201 ? -1.549 -11.643 -4.621 1.00 80.12 201 VAL A C 1
ATOM 1599 O O . VAL A 1 201 ? -1.183 -11.844 -5.776 1.00 80.12 201 VAL A O 1
ATOM 1602 N N . ILE A 1 202 ? -1.442 -10.436 -4.056 1.00 75.69 202 ILE A N 1
ATOM 1603 C CA . ILE A 1 202 ? -0.850 -9.293 -4.771 1.00 75.69 202 ILE A CA 1
ATOM 1604 C C . ILE A 1 202 ? 0.614 -9.575 -5.129 1.00 75.69 202 ILE A C 1
ATOM 1606 O O . ILE A 1 202 ? 1.028 -9.303 -6.258 1.00 75.69 202 ILE A O 1
ATOM 1610 N N . ILE A 1 203 ? 1.393 -10.132 -4.198 1.00 78.56 203 ILE A N 1
ATOM 1611 C CA . ILE A 1 203 ? 2.798 -10.491 -4.440 1.00 78.56 203 ILE A CA 1
ATOM 1612 C C . ILE A 1 203 ? 2.897 -11.544 -5.552 1.00 78.56 203 ILE A C 1
ATOM 1614 O O . ILE A 1 203 ? 3.696 -11.371 -6.475 1.00 78.56 203 ILE A O 1
ATOM 1618 N N . ASP A 1 204 ? 2.049 -12.572 -5.515 1.00 80.00 204 ASP A N 1
ATOM 1619 C CA . ASP A 1 204 ? 1.995 -13.639 -6.521 1.00 80.00 204 ASP A CA 1
ATOM 1620 C C . ASP A 1 204 ? 1.599 -13.132 -7.908 1.00 80.00 204 ASP A C 1
ATOM 1622 O O . ASP A 1 204 ? 2.046 -13.687 -8.906 1.00 80.00 204 ASP A O 1
ATOM 1626 N N . VAL A 1 205 ? 0.804 -12.063 -8.001 1.00 76.56 205 VAL A N 1
ATOM 1627 C CA . VAL A 1 205 ? 0.471 -11.418 -9.282 1.00 76.56 205 VAL A CA 1
ATOM 1628 C C . VAL A 1 205 ? 1.604 -10.508 -9.765 1.00 76.56 205 VAL A C 1
ATOM 1630 O O . VAL A 1 205 ? 1.910 -10.474 -10.959 1.00 76.56 205 VAL A O 1
ATOM 1633 N N . MET A 1 206 ? 2.268 -9.782 -8.862 1.00 70.75 206 MET A N 1
ATOM 1634 C CA . MET A 1 206 ? 3.377 -8.883 -9.213 1.00 70.75 206 MET A CA 1
ATOM 1635 C C . MET A 1 206 ? 4.637 -9.646 -9.655 1.00 70.75 206 MET A C 1
ATOM 1637 O O . MET A 1 206 ? 5.371 -9.184 -10.533 1.00 70.75 206 MET A O 1
ATOM 1641 N N . LEU A 1 207 ? 4.890 -10.821 -9.075 1.00 77.31 207 LEU A N 1
ATOM 1642 C CA . LEU A 1 207 ? 6.068 -11.643 -9.350 1.00 77.31 207 LEU A CA 1
ATOM 1643 C C . LEU A 1 207 ? 6.200 -12.109 -10.821 1.00 77.31 207 LEU A C 1
ATOM 1645 O O . LEU A 1 207 ? 7.261 -11.887 -11.409 1.00 77.31 207 LEU A O 1
ATOM 1649 N N . PRO A 1 208 ? 5.190 -12.717 -11.472 1.00 76.06 208 PRO A N 1
ATOM 1650 C CA . PRO A 1 208 ? 5.283 -13.145 -12.866 1.00 76.06 208 PRO A CA 1
ATOM 1651 C C . PRO A 1 208 ? 5.396 -11.960 -13.824 1.00 76.06 208 PRO A C 1
ATOM 1653 O O . PRO A 1 208 ? 6.124 -12.067 -14.808 1.00 76.06 208 PRO A O 1
ATOM 1656 N N . ILE A 1 209 ? 4.756 -10.824 -13.519 1.00 72.50 209 ILE A N 1
ATOM 1657 C CA . ILE A 1 209 ? 4.910 -9.586 -14.298 1.00 72.50 209 ILE A CA 1
ATOM 1658 C C . ILE A 1 209 ? 6.374 -9.140 -14.264 1.00 72.50 209 ILE A C 1
ATOM 1660 O O . ILE A 1 209 ? 6.961 -8.845 -15.305 1.00 72.50 209 ILE A O 1
ATOM 1664 N N . LEU A 1 210 ? 6.997 -9.157 -13.084 1.00 68.25 210 LEU A N 1
ATOM 1665 C CA . LEU A 1 210 ? 8.412 -8.831 -12.940 1.00 68.25 210 LEU A CA 1
ATOM 1666 C C . LEU A 1 210 ? 9.312 -9.800 -13.722 1.00 68.25 210 LEU A C 1
ATOM 1668 O O . LEU A 1 210 ? 10.248 -9.369 -14.398 1.00 68.25 210 LEU A O 1
ATOM 1672 N N . ILE A 1 211 ? 9.036 -11.104 -13.639 1.00 77.00 211 ILE A N 1
ATOM 1673 C CA . ILE A 1 211 ? 9.801 -12.132 -14.356 1.00 77.00 211 ILE A CA 1
ATOM 1674 C C . ILE A 1 211 ? 9.664 -11.950 -15.869 1.00 77.00 211 ILE A C 1
ATOM 1676 O O . ILE A 1 211 ? 10.658 -12.084 -16.586 1.00 77.00 211 ILE A O 1
ATOM 1680 N N . ASP A 1 212 ? 8.464 -11.650 -16.362 1.00 77.25 212 ASP A N 1
ATOM 1681 C CA . ASP A 1 212 ? 8.217 -11.431 -17.786 1.00 77.25 212 ASP A CA 1
ATOM 1682 C C . ASP A 1 212 ? 8.980 -10.206 -18.300 1.00 77.25 212 ASP A C 1
ATOM 1684 O O . ASP A 1 212 ? 9.722 -10.297 -19.280 1.00 77.25 212 ASP A O 1
ATOM 1688 N N . VAL A 1 213 ? 8.919 -9.092 -17.566 1.00 70.44 213 VAL A N 1
ATOM 1689 C CA . VAL A 1 213 ? 9.718 -7.892 -17.851 1.00 70.44 213 VAL A CA 1
ATOM 1690 C C . VAL A 1 213 ? 11.210 -8.233 -17.895 1.00 70.44 213 VAL A C 1
ATOM 1692 O O . VAL A 1 213 ? 11.899 -7.879 -18.852 1.00 70.44 213 VAL A O 1
ATOM 1695 N N . PHE A 1 214 ? 11.707 -8.994 -16.920 1.00 70.69 214 PHE A N 1
ATOM 1696 C CA . PHE A 1 214 ? 13.112 -9.395 -16.873 1.00 70.69 214 PHE A CA 1
ATOM 1697 C C . PHE A 1 214 ? 13.521 -10.289 -18.056 1.00 70.69 214 PHE A C 1
ATOM 1699 O O . PHE A 1 214 ? 14.600 -10.115 -18.634 1.00 70.69 214 PHE A O 1
ATOM 1706 N N . LYS A 1 215 ? 12.664 -11.237 -18.455 1.00 77.38 215 LYS A N 1
ATOM 1707 C CA . LYS A 1 215 ? 12.890 -12.093 -19.632 1.00 77.38 215 LYS A CA 1
ATOM 1708 C C . LYS A 1 215 ? 12.919 -11.274 -20.919 1.00 77.38 215 LYS A C 1
ATOM 1710 O O . LYS A 1 215 ? 13.812 -11.478 -21.746 1.00 77.38 215 LYS A O 1
ATOM 1715 N N . ASN A 1 216 ? 11.994 -10.330 -21.063 1.00 74.38 216 ASN A N 1
ATOM 1716 C CA . ASN A 1 216 ? 11.930 -9.441 -22.217 1.00 74.38 216 ASN A CA 1
ATOM 1717 C C . ASN A 1 216 ? 13.187 -8.566 -22.314 1.00 74.38 216 ASN A C 1
ATOM 1719 O O . ASN A 1 216 ? 13.778 -8.482 -23.392 1.00 74.38 216 ASN A O 1
ATOM 1723 N N . CYS A 1 217 ? 13.682 -8.032 -21.193 1.00 67.19 217 CYS A N 1
ATOM 1724 C CA . CYS A 1 217 ? 14.955 -7.307 -21.153 1.00 67.19 217 CYS A CA 1
ATOM 1725 C C . CYS A 1 217 ? 16.144 -8.179 -21.592 1.00 67.19 217 CYS A C 1
ATOM 1727 O O . CYS A 1 217 ? 16.965 -7.729 -22.390 1.00 67.19 217 CYS A O 1
ATOM 1729 N N . LYS A 1 218 ? 16.227 -9.441 -21.146 1.00 73.12 218 LYS A N 1
ATOM 1730 C CA . LYS A 1 218 ? 17.297 -10.364 -21.578 1.00 73.12 218 LYS A CA 1
ATOM 1731 C C . LYS A 1 218 ? 17.239 -10.702 -23.065 1.00 73.12 218 LYS A C 1
ATOM 1733 O O . LYS A 1 218 ? 18.277 -10.783 -23.718 1.00 73.12 218 LYS A O 1
ATOM 1738 N N . SER A 1 219 ? 16.037 -10.918 -23.597 1.00 77.00 219 SER A N 1
ATOM 1739 C CA . SER A 1 219 ? 15.835 -11.159 -25.030 1.00 77.00 219 SER A CA 1
ATOM 1740 C C . SER A 1 219 ? 16.297 -9.957 -25.854 1.00 77.00 219 SER A C 1
ATOM 1742 O O . SER A 1 219 ? 17.000 -10.116 -26.856 1.00 77.00 219 SER A O 1
ATOM 1744 N N . LEU A 1 220 ? 15.978 -8.748 -25.385 1.00 70.69 220 LEU A N 1
ATOM 1745 C CA . LEU A 1 220 ? 16.447 -7.508 -25.989 1.00 70.69 220 LEU A CA 1
ATOM 1746 C C . LEU A 1 220 ? 17.979 -7.418 -25.944 1.00 70.69 220 LEU A C 1
ATOM 1748 O O . LEU A 1 220 ? 18.607 -7.194 -26.975 1.00 70.69 220 LEU A O 1
ATOM 1752 N N . GLU A 1 221 ? 18.593 -7.675 -24.785 1.00 74.50 221 GLU A N 1
ATOM 1753 C CA . GLU A 1 221 ? 20.053 -7.669 -24.623 1.00 74.50 221 GLU A CA 1
ATOM 1754 C C . GLU A 1 221 ? 20.739 -8.650 -25.590 1.00 74.50 221 GLU A C 1
ATOM 1756 O O . GLU A 1 221 ? 21.753 -8.318 -26.207 1.00 74.50 221 GLU A O 1
ATOM 1761 N N . ALA A 1 222 ? 20.175 -9.849 -25.767 1.00 78.25 222 ALA A N 1
ATOM 1762 C CA . ALA A 1 222 ? 20.693 -10.841 -26.704 1.00 78.25 222 ALA A CA 1
ATOM 1763 C C . ALA A 1 222 ? 20.608 -10.360 -28.162 1.00 78.25 222 ALA A C 1
ATOM 1765 O O . ALA A 1 222 ? 21.577 -10.513 -28.909 1.00 78.25 222 ALA A O 1
ATOM 1766 N N . LYS A 1 223 ? 19.494 -9.731 -28.561 1.00 78.44 223 LYS A N 1
ATOM 1767 C CA . LYS A 1 223 ? 19.346 -9.128 -29.898 1.00 78.44 223 LYS A CA 1
ATOM 1768 C C . LYS A 1 223 ? 20.368 -8.020 -30.127 1.00 78.44 223 LYS A C 1
ATOM 1770 O O . LYS A 1 223 ? 21.049 -8.033 -31.149 1.00 78.44 223 LYS A O 1
ATOM 1775 N N . TRP A 1 224 ? 20.537 -7.128 -29.152 1.00 72.94 224 TRP A N 1
ATOM 1776 C CA . TRP A 1 224 ? 21.541 -6.065 -29.203 1.00 72.94 224 TRP A CA 1
ATOM 1777 C C . TRP A 1 224 ? 22.957 -6.630 -29.340 1.00 72.94 224 TRP A C 1
ATOM 1779 O O . TRP A 1 224 ? 23.705 -6.184 -30.208 1.00 72.94 224 TRP A O 1
ATOM 1789 N N . ARG A 1 225 ? 23.318 -7.663 -28.566 1.00 75.50 225 ARG A N 1
ATOM 1790 C CA . ARG A 1 225 ? 24.615 -8.354 -28.702 1.00 75.50 225 ARG A CA 1
ATOM 1791 C C . ARG A 1 225 ? 24.826 -8.959 -30.088 1.00 75.50 225 ARG A C 1
ATOM 1793 O O . ARG A 1 225 ? 25.951 -8.943 -30.578 1.00 75.50 225 ARG A O 1
ATOM 1800 N N . ASN A 1 226 ? 23.771 -9.481 -30.707 1.00 81.19 226 ASN A N 1
ATOM 1801 C CA . ASN A 1 226 ? 23.860 -10.074 -32.038 1.00 81.19 226 ASN A CA 1
ATOM 1802 C C . ASN A 1 226 ? 24.099 -8.994 -33.107 1.00 81.19 226 ASN A C 1
ATOM 1804 O O . ASN A 1 226 ? 25.004 -9.125 -33.926 1.00 81.19 226 ASN A O 1
ATOM 1808 N N . ILE A 1 227 ? 23.377 -7.869 -33.021 1.00 76.94 227 ILE A N 1
ATOM 1809 C CA . ILE A 1 227 ? 23.585 -6.691 -33.885 1.00 76.94 227 ILE A CA 1
ATOM 1810 C C . ILE A 1 227 ? 25.009 -6.133 -33.712 1.00 76.94 227 ILE A C 1
ATOM 1812 O O . ILE A 1 227 ? 25.678 -5.793 -34.686 1.00 76.94 227 ILE A O 1
ATOM 1816 N N . LEU A 1 228 ? 25.516 -6.117 -32.478 1.00 72.62 228 LEU A N 1
ATOM 1817 C CA . LEU A 1 228 ? 26.889 -5.725 -32.149 1.00 72.62 228 LEU A CA 1
ATOM 1818 C C . LEU A 1 228 ? 27.968 -6.592 -32.811 1.00 72.62 228 LEU A C 1
ATOM 1820 O O . LEU A 1 228 ? 29.062 -6.096 -33.074 1.00 72.62 228 LEU A O 1
ATOM 1824 N N . GLY A 1 229 ? 27.688 -7.873 -33.059 1.00 78.62 229 GLY A N 1
ATOM 1825 C CA . GLY A 1 229 ? 28.612 -8.770 -33.755 1.00 78.62 229 GLY A CA 1
ATOM 1826 C C . GLY A 1 229 ? 28.753 -8.452 -35.246 1.00 78.62 229 GLY A C 1
ATOM 1827 O O . GLY A 1 229 ? 29.832 -8.654 -35.804 1.00 78.62 229 GLY A O 1
ATOM 1828 N N . LEU A 1 230 ? 27.681 -7.930 -35.852 1.00 81.06 230 LEU A N 1
ATOM 1829 C CA . LEU A 1 230 ? 27.563 -7.625 -37.282 1.00 81.06 230 LEU A CA 1
ATOM 1830 C C . LEU A 1 230 ? 28.030 -6.214 -37.662 1.00 81.06 230 LEU A C 1
ATOM 1832 O O . LEU A 1 230 ? 28.343 -5.976 -38.821 1.00 81.06 230 LEU A O 1
ATOM 1836 N N . SER A 1 231 ? 28.086 -5.280 -36.713 1.00 78.75 231 SER A N 1
ATOM 1837 C CA . SER A 1 231 ? 28.542 -3.911 -36.978 1.00 78.75 231 SER A CA 1
ATOM 1838 C C . SER A 1 231 ? 30.073 -3.836 -37.105 1.00 78.75 231 SER A C 1
ATOM 1840 O O . SER A 1 231 ? 30.796 -4.379 -36.264 1.00 78.75 231 SER A O 1
ATOM 1842 N N . GLU A 1 232 ? 30.579 -3.144 -38.133 1.00 81.19 232 GLU A N 1
ATOM 1843 C CA . GLU A 1 232 ? 32.016 -2.860 -38.303 1.00 81.19 232 GLU A CA 1
ATOM 1844 C C . GLU A 1 232 ? 32.543 -1.879 -37.241 1.00 81.19 232 GLU A C 1
ATOM 1846 O O . GLU A 1 232 ? 33.673 -2.024 -36.765 1.00 81.19 232 GLU A O 1
ATOM 1851 N N . ASP A 1 233 ? 31.690 -0.978 -36.741 1.00 78.75 233 ASP A N 1
ATOM 1852 C CA . ASP A 1 233 ? 32.019 0.022 -35.715 1.00 78.75 233 ASP A CA 1
ATOM 1853 C C . ASP A 1 233 ? 31.984 -0.544 -34.290 1.00 78.75 233 ASP A C 1
ATOM 1855 O O . ASP A 1 233 ? 31.410 0.013 -33.341 1.00 78.75 233 ASP A O 1
ATOM 1859 N N . LYS A 1 234 ? 32.678 -1.668 -34.101 1.00 79.69 234 LYS A N 1
ATOM 1860 C CA . LYS A 1 234 ? 32.741 -2.389 -32.824 1.00 79.69 234 LYS A CA 1
ATOM 1861 C C . LYS A 1 234 ? 33.237 -1.507 -31.689 1.00 79.69 234 LYS A C 1
ATOM 1863 O O . LYS A 1 234 ? 32.840 -1.726 -30.554 1.00 79.69 234 LYS A O 1
ATOM 1868 N N . LYS A 1 235 ? 34.101 -0.521 -31.951 1.00 81.56 235 LYS A N 1
ATOM 1869 C CA . LYS A 1 235 ? 34.720 0.298 -30.898 1.00 81.56 235 LYS A CA 1
ATOM 1870 C C . LYS A 1 235 ? 33.693 1.171 -30.177 1.00 81.56 235 LYS A C 1
ATOM 1872 O O . LYS A 1 235 ? 33.602 1.096 -28.955 1.00 81.56 235 LYS A O 1
ATOM 1877 N N . HIS A 1 236 ? 32.894 1.943 -30.914 1.00 76.25 236 HIS A N 1
ATOM 1878 C CA . HIS A 1 236 ? 31.911 2.845 -30.309 1.00 76.25 236 HIS A CA 1
ATOM 1879 C C . HIS A 1 236 ? 30.778 2.056 -29.642 1.00 76.25 236 HIS A C 1
ATOM 1881 O O . HIS A 1 236 ? 30.391 2.323 -28.501 1.00 76.25 236 HIS A O 1
ATOM 1887 N N . LEU A 1 237 ? 30.326 0.999 -30.317 1.00 71.06 237 LEU A N 1
ATOM 1888 C CA . LEU A 1 237 ? 29.250 0.142 -29.845 1.00 71.06 237 LEU A CA 1
ATOM 1889 C C . LEU A 1 237 ? 29.678 -0.696 -28.626 1.00 71.06 237 LEU A C 1
ATOM 1891 O O . LEU A 1 237 ? 28.905 -0.831 -27.683 1.00 71.06 237 LEU A O 1
ATOM 1895 N N . LYS A 1 238 ? 30.924 -1.189 -28.574 1.00 78.88 238 LYS A N 1
ATOM 1896 C CA . LYS A 1 238 ? 31.486 -1.897 -27.409 1.00 78.88 238 LYS A CA 1
ATOM 1897 C C . LYS A 1 238 ? 31.654 -0.979 -26.208 1.00 78.88 238 LYS A C 1
ATOM 1899 O O . LYS A 1 238 ? 31.361 -1.422 -25.104 1.00 78.88 238 LYS A O 1
ATOM 1904 N N . THR A 1 239 ? 32.081 0.271 -26.393 1.00 79.44 239 THR A N 1
ATOM 1905 C CA . THR A 1 239 ? 32.150 1.251 -25.295 1.00 79.44 239 THR A CA 1
ATOM 1906 C C . THR A 1 239 ? 30.755 1.561 -24.753 1.00 79.44 239 THR A C 1
ATOM 1908 O O . THR A 1 239 ? 30.562 1.567 -23.538 1.00 79.44 239 THR A O 1
ATOM 1911 N N . LYS A 1 240 ? 29.759 1.709 -25.637 1.00 70.50 240 LYS A N 1
ATOM 1912 C CA . LYS A 1 240 ? 28.353 1.890 -25.250 1.00 70.50 240 LYS A CA 1
ATOM 1913 C C . LYS A 1 240 ? 27.769 0.628 -24.591 1.00 70.50 240 LYS A C 1
ATOM 1915 O O . LYS A 1 240 ? 27.030 0.726 -23.624 1.00 70.50 240 LYS A O 1
ATOM 1920 N N . LEU A 1 241 ? 28.156 -0.573 -25.028 1.00 70.38 241 LEU A N 1
ATOM 1921 C CA . LEU A 1 241 ? 27.749 -1.835 -24.397 1.00 70.38 241 LEU A CA 1
ATOM 1922 C C . LEU A 1 241 ? 28.448 -2.070 -23.047 1.00 70.38 241 LEU A C 1
ATOM 1924 O O . LEU A 1 241 ? 27.853 -2.625 -22.128 1.00 70.38 241 LEU A O 1
ATOM 1928 N N . GLN A 1 242 ? 29.710 -1.663 -22.904 1.00 73.62 242 GLN A N 1
ATOM 1929 C CA . GLN A 1 242 ? 30.431 -1.720 -21.632 1.00 73.62 242 GLN A CA 1
ATOM 1930 C C . GLN A 1 242 ? 29.843 -0.750 -20.614 1.00 73.62 242 GLN A C 1
ATOM 1932 O O . GLN A 1 242 ? 29.788 -1.113 -19.442 1.00 73.62 242 GLN A O 1
ATOM 1937 N N . SER A 1 243 ? 29.352 0.418 -21.042 1.00 62.94 243 SER A N 1
ATOM 1938 C CA . SER A 1 243 ? 28.583 1.294 -20.154 1.00 62.94 243 SER A CA 1
ATOM 1939 C C . SER A 1 243 ? 27.190 0.735 -19.850 1.00 62.94 243 SER A C 1
ATOM 1941 O O . SER A 1 243 ? 26.676 0.967 -18.762 1.00 62.94 243 SER A O 1
ATOM 1943 N N . LEU A 1 244 ? 26.614 -0.070 -20.754 1.00 52.66 244 LEU A N 1
ATOM 1944 C CA . LEU A 1 244 ? 25.365 -0.813 -20.532 1.00 52.66 244 LEU A CA 1
ATOM 1945 C C . LEU A 1 244 ? 25.519 -2.069 -19.666 1.00 52.66 244 LEU A C 1
ATOM 1947 O O . LEU A 1 244 ? 24.521 -2.678 -19.276 1.00 52.66 244 LEU A O 1
ATOM 1951 N N . ARG A 1 245 ? 26.749 -2.498 -19.369 1.00 58.84 245 ARG A N 1
ATOM 1952 C CA . ARG A 1 245 ? 26.990 -3.724 -18.614 1.00 58.84 245 ARG A CA 1
ATOM 1953 C C . ARG A 1 245 ? 26.540 -3.496 -17.175 1.00 58.84 245 ARG A C 1
ATOM 1955 O O . ARG A 1 245 ? 27.248 -2.855 -16.405 1.00 58.84 245 ARG A O 1
ATOM 1962 N N . THR A 1 246 ? 25.378 -4.049 -16.818 1.00 51.09 246 THR A N 1
ATOM 1963 C CA . THR A 1 246 ? 24.879 -4.067 -15.436 1.00 51.09 246 THR A CA 1
ATOM 1964 C C . THR A 1 246 ? 26.017 -4.445 -14.495 1.00 51.09 246 THR A C 1
ATOM 1966 O O . THR A 1 246 ? 26.699 -5.445 -14.777 1.00 51.09 246 THR A O 1
ATOM 1969 N N . PRO A 1 247 ? 26.237 -3.687 -13.404 1.00 49.31 247 PRO A N 1
ATOM 1970 C CA . PRO A 1 247 ? 27.222 -4.055 -12.408 1.00 49.31 247 PRO A CA 1
ATOM 1971 C C . PRO A 1 247 ? 26.865 -5.458 -11.931 1.00 49.31 247 PRO A C 1
ATOM 1973 O O . PRO A 1 247 ? 25.841 -5.679 -11.286 1.00 49.31 247 PRO A O 1
ATOM 1976 N N . ARG A 1 248 ? 27.693 -6.441 -12.303 1.00 52.47 248 ARG A N 1
ATOM 1977 C CA . ARG A 1 248 ? 27.665 -7.741 -11.650 1.00 52.47 248 ARG A CA 1
ATOM 1978 C C . ARG A 1 248 ? 28.163 -7.466 -10.246 1.00 52.47 248 ARG A C 1
ATOM 1980 O O . ARG A 1 248 ? 29.366 -7.501 -10.004 1.00 52.47 248 ARG A O 1
ATOM 1987 N N . ILE A 1 249 ? 27.237 -7.165 -9.342 1.00 44.91 249 ILE A N 1
ATOM 1988 C CA . ILE A 1 249 ? 27.463 -7.361 -7.921 1.00 44.91 249 ILE A CA 1
ATOM 1989 C C . ILE A 1 249 ? 27.615 -8.873 -7.790 1.00 44.91 249 ILE A C 1
ATOM 1991 O O . ILE A 1 249 ? 26.655 -9.615 -7.602 1.00 44.91 249 ILE A O 1
ATOM 1995 N N . TYR A 1 250 ? 28.836 -9.350 -8.021 1.00 43.28 250 TYR A N 1
ATOM 1996 C CA . TYR A 1 250 ? 29.245 -10.625 -7.489 1.00 43.28 250 TYR A CA 1
ATOM 1997 C C . TYR A 1 250 ? 29.119 -10.437 -5.985 1.00 43.28 250 TYR A C 1
ATOM 1999 O O . TYR A 1 250 ? 29.958 -9.790 -5.363 1.00 43.28 250 TYR A O 1
ATOM 2007 N N . ALA A 1 251 ? 28.055 -10.993 -5.409 1.00 45.69 251 ALA A N 1
ATOM 2008 C CA . ALA A 1 251 ? 28.039 -11.400 -4.015 1.00 45.69 251 ALA A CA 1
ATOM 2009 C C . ALA A 1 251 ? 29.074 -12.528 -3.863 1.00 45.69 251 ALA A C 1
ATOM 2011 O O . ALA A 1 251 ? 28.752 -13.691 -3.644 1.00 45.69 251 ALA A O 1
ATOM 2012 N N . GLY A 1 252 ? 30.339 -12.193 -4.112 1.00 47.38 252 GLY A N 1
ATOM 2013 C CA . GLY A 1 252 ? 31.466 -13.022 -3.782 1.00 47.38 252 GLY A CA 1
ATOM 2014 C C . GLY A 1 252 ? 31.593 -12.930 -2.280 1.00 47.38 252 GLY A C 1
ATOM 2015 O O . GLY A 1 252 ? 32.115 -11.950 -1.757 1.00 47.38 252 GLY A O 1
ATOM 2016 N N . THR A 1 253 ? 31.109 -13.957 -1.589 1.00 48.03 253 THR A N 1
ATOM 2017 C CA . THR A 1 253 ? 31.740 -14.391 -0.350 1.00 48.03 253 THR A CA 1
ATOM 2018 C C . THR A 1 253 ? 33.238 -14.418 -0.618 1.00 48.03 253 THR A C 1
ATOM 2020 O O . THR A 1 253 ? 33.713 -15.269 -1.373 1.00 48.03 253 THR A O 1
ATOM 2023 N N . ALA A 1 254 ? 33.954 -13.442 -0.067 1.00 46.09 254 ALA A N 1
ATOM 2024 C CA . ALA A 1 254 ? 35.399 -13.415 -0.037 1.00 46.09 254 ALA A CA 1
ATOM 2025 C C . ALA A 1 254 ? 35.865 -14.637 0.763 1.00 46.09 254 ALA A C 1
ATOM 2027 O O . ALA A 1 254 ? 36.092 -14.566 1.966 1.00 46.09 254 ALA A O 1
ATOM 2028 N N . ARG A 1 255 ? 35.961 -15.796 0.108 1.00 49.28 255 ARG A N 1
ATOM 2029 C CA . ARG A 1 255 ? 36.874 -16.833 0.565 1.00 49.28 255 ARG A CA 1
ATOM 2030 C C . ARG A 1 255 ? 38.253 -16.368 0.145 1.00 49.28 255 ARG A C 1
ATOM 2032 O O . ARG A 1 255 ? 38.634 -16.500 -1.013 1.00 49.28 255 ARG A O 1
ATOM 2039 N N . GLY A 1 256 ? 38.945 -15.757 1.100 1.00 63.19 256 GLY A N 1
ATOM 2040 C CA . GLY A 1 256 ? 40.396 -15.731 1.081 1.00 63.19 256 GLY A CA 1
ATOM 2041 C C . GLY A 1 256 ? 40.910 -17.169 1.053 1.00 63.19 256 GLY A C 1
ATOM 2042 O O . GLY A 1 256 ? 40.439 -17.993 1.830 1.00 63.19 256 GLY A O 1
ATOM 2043 N N . HIS A 1 257 ? 41.773 -17.438 0.081 1.00 49.31 257 HIS A N 1
ATOM 2044 C CA . HIS A 1 257 ? 42.690 -18.572 -0.108 1.00 49.31 257 HIS A CA 1
ATOM 2045 C C . HIS A 1 257 ? 43.055 -18.491 -1.607 1.00 49.31 257 HIS A C 1
ATOM 2047 O O . HIS A 1 257 ? 42.161 -18.491 -2.443 1.00 49.31 257 HIS A O 1
ATOM 2053 N N . ASP A 1 258 ? 44.285 -18.339 -2.073 1.00 52.41 258 ASP A N 1
ATOM 2054 C CA . ASP A 1 258 ? 45.581 -18.467 -1.437 1.00 52.41 258 ASP A CA 1
ATOM 2055 C C . ASP A 1 258 ? 46.614 -17.680 -2.236 1.00 52.41 258 ASP A C 1
ATOM 2057 O O . ASP A 1 258 ? 46.511 -17.481 -3.448 1.00 52.41 258 ASP A O 1
ATOM 2061 N N . ILE A 1 259 ? 47.633 -17.277 -1.499 1.00 58.94 259 ILE A N 1
ATOM 2062 C CA . ILE A 1 259 ? 48.924 -16.816 -1.974 1.00 58.94 259 ILE A CA 1
ATOM 2063 C C . ILE A 1 259 ? 49.651 -17.999 -2.630 1.00 58.94 259 ILE A C 1
ATOM 2065 O O . ILE A 1 259 ? 49.742 -19.066 -2.033 1.00 58.94 259 ILE A O 1
ATOM 2069 N N . GLY A 1 260 ? 50.281 -17.770 -3.783 1.00 59.56 260 GLY A N 1
ATOM 2070 C CA . GLY A 1 260 ? 51.563 -18.414 -4.075 1.00 59.56 260 GLY A CA 1
ATOM 2071 C C . GLY A 1 260 ? 51.675 -19.223 -5.368 1.00 59.56 260 GLY A C 1
ATOM 2072 O O . GLY A 1 260 ? 50.968 -20.200 -5.571 1.00 59.56 260 GLY A O 1
ATOM 2073 N N . HIS A 1 261 ? 52.718 -18.861 -6.124 1.00 47.69 261 HIS A N 1
ATOM 2074 C CA . HIS A 1 261 ? 53.440 -19.645 -7.138 1.00 47.69 261 HIS A CA 1
ATOM 2075 C C . HIS A 1 261 ? 52.724 -19.882 -8.483 1.00 47.69 261 HIS A C 1
ATOM 2077 O O . HIS A 1 261 ? 51.606 -20.356 -8.548 1.00 47.69 261 HIS A O 1
ATOM 2083 N N . GLY A 1 262 ? 53.320 -19.605 -9.638 1.00 46.41 262 GLY A N 1
ATOM 2084 C CA . GLY A 1 262 ? 54.673 -19.172 -9.938 1.00 46.41 262 GLY A CA 1
ATOM 2085 C C . GLY A 1 262 ? 54.775 -18.882 -11.434 1.00 46.41 262 GLY A C 1
ATOM 2086 O O . GLY A 1 262 ? 54.132 -19.526 -12.257 1.00 46.41 262 GLY A O 1
ATOM 2087 N N . CYS A 1 263 ? 55.575 -17.873 -11.754 1.00 46.19 263 CYS A N 1
ATOM 2088 C CA . CYS A 1 263 ? 56.064 -17.600 -13.092 1.00 46.19 263 CYS A CA 1
ATOM 2089 C C . CYS A 1 263 ? 57.229 -18.558 -13.359 1.00 46.19 263 CYS A C 1
ATOM 2091 O O . CYS A 1 263 ? 58.228 -18.491 -12.643 1.00 46.19 263 CYS A O 1
ATOM 2093 N N . VAL A 1 264 ? 57.104 -19.434 -14.356 1.00 49.16 264 VAL A N 1
ATOM 2094 C CA . VAL A 1 264 ? 58.245 -20.095 -15.001 1.00 49.16 264 VAL A CA 1
ATOM 2095 C C . VAL A 1 264 ? 57.943 -20.182 -16.499 1.00 49.16 264 VAL A C 1
ATOM 2097 O O . VAL A 1 264 ? 57.115 -20.988 -16.903 1.00 49.16 264 VAL A O 1
ATOM 2100 N N . ILE A 1 265 ? 58.639 -19.294 -17.222 1.00 56.12 265 ILE A N 1
ATOM 2101 C CA . ILE A 1 265 ? 59.112 -19.309 -18.623 1.00 56.12 265 ILE A CA 1
ATOM 2102 C C . ILE A 1 265 ? 58.078 -19.607 -19.713 1.00 56.12 265 ILE A C 1
ATOM 2104 O O . ILE A 1 265 ? 57.714 -20.785 -19.907 1.00 56.12 265 ILE A O 1
#

pLDDT: mean 73.31, std 13.08, range [41.84, 96.88]

Sequence (265 aa):
MVVTPLMWKSMDLLTNTYELIWRNPLEWDVTKLEKKLNKASQLQKSNMRDVIGLILNLVSPLAGFFALFFYFFGCLSLQLDPYSQAEYLLEENGFILSIPIRFLFFFLRYTQCLLFLQAARTISLLICVPTMATYLGLACVSAMDSSAPLDTILFHPAVSGTMFFGLVLSVLFNLAALKLLSRIPMTLYPLFPAVAAFILVIIDVMLPILIDVFKNCKSLEAKWRNILGLSEDKKHLKTKLQSLRTPRIYAGTARGHDIGHGCVI

Radius of gyration: 30.31 Å; chains: 1; bounding box: 81×57×90 Å